Protein AF-A0A7W8EU11-F1 (afdb_monomer_lite)

pLDDT: mean 82.71, std 16.08, range [38.31, 98.69]

Radius of gyration: 20.52 Å; chains: 1; bounding box: 54×40×50 Å

InterPro domains:
  IPR047763 Peptidoglycan-binding domain, phiBT1-type [NF038080] (125-199)

Organism: Streptomyces spectabilis (NCBI:txid68270)

Foldseek 3Di:
DDDPDDPVDFDPQFQQQRDDPVLHHDDDDDDDDPPVLADADDPVRLVVLLVVLLCCCVPVVQDLDEAPDPSRGHDDWQLVYVNGDPPHNCPNHDNHRCCVVPRRSCSNCVSNVHDRPDPQQFDADPDLVCLVVFDQAVLQLLLQVLLVVVVLQQDPVGTHRTRDVRQLSSQLSLQVVVVDDDPSSRSGDDRVSRVVSRRGDD

Secondary structure (DSSP, 8-state):
----S-TTS--S-SGGG---SSS-----------TTS-SPPPHHHHHHHHHHHHHHHHHH---SSB-SSTTSSSB--GGG-GGG-TT-TTTT-HHHHHHIIIIIHHHHHHHTTPPPPPPPSBPPP--HHHHHT--B-HHHHHHHHHHHHTT----SS---SB--HHHHHHHHHHHHHTT--GGGGSS---HHHHHHHT-B--

Structure (mmCIF, N/CA/C/O backbone):
data_AF-A0A7W8EU11-F1
#
_entry.id   AF-A0A7W8EU11-F1
#
loop_
_atom_site.group_PDB
_atom_site.id
_atom_site.type_symbol
_atom_site.label_atom_id
_atom_site.label_alt_id
_atom_site.label_comp_id
_atom_site.label_asym_id
_atom_site.label_entity_id
_atom_site.label_seq_id
_atom_site.pdbx_PDB_ins_code
_atom_site.Cartn_x
_atom_site.Cartn_y
_atom_site.Cartn_z
_atom_site.occupancy
_atom_site.B_iso_or_equiv
_atom_site.auth_seq_id
_atom_site.auth_comp_id
_atom_site.auth_asym_id
_atom_site.auth_atom_id
_atom_site.pdbx_PDB_model_num
ATOM 1 N N . MET A 1 1 ? -20.743 7.127 24.055 1.00 50.69 1 MET A N 1
ATOM 2 C CA . MET A 1 1 ? -20.737 6.912 22.593 1.00 50.69 1 MET A CA 1
ATOM 3 C C . MET A 1 1 ? -22.155 7.157 22.136 1.00 50.69 1 MET A C 1
ATOM 5 O O . MET A 1 1 ? -23.052 6.604 22.755 1.00 50.69 1 MET A O 1
ATOM 9 N N . PHE A 1 2 ? -22.347 8.030 21.156 1.00 47.97 2 PHE A N 1
ATOM 10 C CA . PHE A 1 2 ? -23.667 8.373 20.634 1.00 47.97 2 PHE A CA 1
ATOM 11 C C . PHE A 1 2 ? -23.760 7.850 19.203 1.00 47.97 2 PHE A C 1
ATOM 13 O O . PHE A 1 2 ? -22.792 7.964 18.450 1.00 47.97 2 PHE A O 1
ATOM 20 N N . GLN A 1 3 ? -24.889 7.241 18.852 1.00 43.38 3 GLN A N 1
ATOM 21 C CA . GLN A 1 3 ? -25.174 6.790 17.496 1.00 43.38 3 GLN A CA 1
ATOM 22 C C . GLN A 1 3 ? -26.158 7.774 16.875 1.00 43.38 3 GLN A C 1
ATOM 24 O O . GLN A 1 3 ? -27.297 7.868 17.317 1.00 43.38 3 GLN A O 1
ATOM 29 N N . TYR A 1 4 ? -25.701 8.518 15.873 1.00 45.19 4 TYR A N 1
ATOM 30 C CA . TYR A 1 4 ? -26.514 9.547 15.224 1.00 45.19 4 TYR A CA 1
ATOM 31 C C . TYR A 1 4 ? -27.328 8.999 14.044 1.00 45.19 4 TYR A C 1
ATOM 33 O O . TYR A 1 4 ? -28.390 9.530 13.742 1.00 45.19 4 TYR A O 1
ATOM 41 N N . ILE A 1 5 ? -26.857 7.926 13.396 1.00 46.50 5 ILE A N 1
ATOM 42 C CA . ILE A 1 5 ? -27.522 7.264 12.264 1.00 46.50 5 ILE A CA 1
ATOM 43 C C . ILE A 1 5 ? -27.387 5.737 12.427 1.00 46.50 5 ILE A C 1
ATOM 45 O O . ILE A 1 5 ? -26.351 5.229 12.871 1.00 46.50 5 ILE A O 1
ATOM 49 N N . GLY A 1 6 ? -28.454 4.993 12.114 1.00 38.31 6 GLY A N 1
ATOM 50 C CA . GLY A 1 6 ? -28.466 3.525 12.120 1.00 38.31 6 GLY A CA 1
ATOM 51 C C . GLY A 1 6 ? -27.408 2.946 11.174 1.00 38.31 6 GLY A C 1
ATOM 52 O O . GLY A 1 6 ? -27.222 3.471 10.086 1.00 38.31 6 GLY A O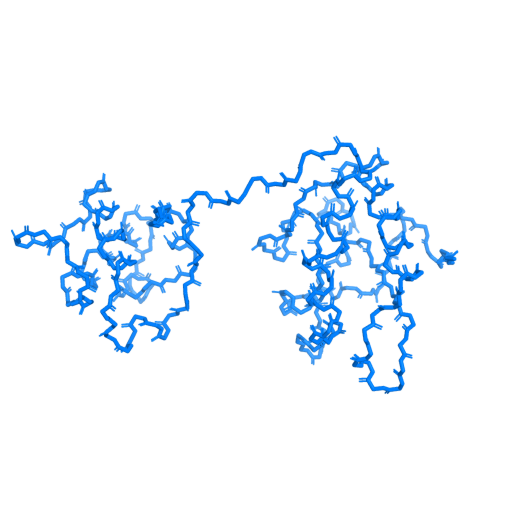 1
ATOM 53 N N . THR A 1 7 ? -26.733 1.842 11.517 1.00 55.16 7 THR A N 1
ATOM 54 C CA . THR A 1 7 ? -25.710 1.238 10.624 1.00 55.16 7 THR A CA 1
ATOM 55 C C . THR A 1 7 ? -26.277 0.663 9.323 1.00 55.16 7 THR A C 1
ATOM 57 O O . THR A 1 7 ? -25.524 0.315 8.415 1.00 55.16 7 THR A O 1
ATOM 60 N N . GLN A 1 8 ? -27.604 0.578 9.223 1.00 49.97 8 GLN A N 1
ATOM 61 C CA . GLN A 1 8 ? -28.349 0.195 8.025 1.00 49.97 8 GLN A CA 1
ATOM 62 C C . GLN A 1 8 ? -28.774 1.405 7.176 1.00 49.97 8 GLN A C 1
ATOM 64 O O . GLN A 1 8 ? -29.301 1.237 6.080 1.00 49.97 8 GLN A O 1
ATOM 69 N N . THR A 1 9 ? -28.537 2.623 7.663 1.00 45.22 9 THR A N 1
ATOM 70 C CA . THR A 1 9 ? -28.925 3.877 7.021 1.00 45.22 9 THR A CA 1
ATOM 71 C C . THR A 1 9 ? -27.667 4.587 6.533 1.00 45.22 9 THR A C 1
ATOM 73 O O . THR A 1 9 ? -26.701 4.756 7.276 1.00 45.22 9 THR A O 1
ATOM 76 N N . ARG A 1 10 ? -27.653 4.992 5.260 1.00 46.16 10 ARG A N 1
ATOM 77 C CA . ARG A 1 10 ? -26.539 5.752 4.685 1.00 46.16 10 ARG A CA 1
ATOM 78 C C . ARG A 1 10 ? -26.368 7.076 5.442 1.00 46.16 10 ARG A C 1
ATOM 80 O O . ARG A 1 10 ? -27.334 7.807 5.628 1.00 46.16 10 ARG A O 1
ATOM 87 N N . ALA A 1 11 ? -25.132 7.384 5.820 1.00 54.25 11 ALA A N 1
ATOM 88 C CA . ALA A 1 11 ? -24.717 8.692 6.318 1.00 54.25 11 ALA A CA 1
ATOM 89 C C . ALA A 1 11 ? -23.788 9.348 5.288 1.00 54.25 11 ALA A C 1
ATOM 91 O O . ALA A 1 11 ? -22.985 8.646 4.676 1.00 54.25 11 ALA A O 1
ATOM 92 N N . ASP A 1 12 ? -23.850 10.668 5.117 1.00 56.47 12 ASP A N 1
ATOM 93 C CA . ASP A 1 12 ? -22.992 11.393 4.170 1.00 56.47 12 ASP A CA 1
ATOM 94 C C . ASP A 1 12 ? -21.676 11.856 4.821 1.00 56.47 12 ASP A C 1
ATOM 96 O O . ASP A 1 12 ? -21.378 13.043 4.897 1.00 56.47 12 ASP A O 1
ATOM 100 N N . ALA A 1 13 ? -20.878 10.902 5.312 1.00 52.12 13 ALA A N 1
ATOM 101 C CA . ALA A 1 13 ? -19.652 11.180 6.080 1.00 52.12 13 ALA A CA 1
ATOM 102 C C . ALA A 1 13 ? -18.348 10.684 5.411 1.00 52.12 13 ALA A C 1
ATOM 104 O O . ALA A 1 13 ? -17.255 11.038 5.837 1.00 52.12 13 ALA A O 1
ATOM 105 N N . ASN A 1 14 ? -18.441 9.888 4.340 1.00 51.78 14 ASN A N 1
ATOM 106 C CA . ASN A 1 14 ? -17.314 9.361 3.564 1.00 51.78 14 ASN A CA 1
ATOM 107 C C . ASN A 1 14 ? -17.545 9.527 2.049 1.00 51.78 14 ASN A C 1
ATOM 109 O O . ASN A 1 14 ? -18.156 8.654 1.444 1.00 51.78 14 ASN A O 1
ATOM 113 N N . MET A 1 15 ? -17.018 10.581 1.415 1.00 60.56 15 MET A N 1
ATOM 114 C CA . MET A 1 15 ? -17.218 10.935 -0.012 1.00 60.56 15 MET A CA 1
ATOM 115 C C . MET A 1 15 ? -17.650 9.773 -0.945 1.00 60.56 15 MET A C 1
ATOM 117 O O . MET A 1 15 ? -18.847 9.574 -1.149 1.00 60.56 15 MET A O 1
ATOM 121 N N . HIS A 1 16 ? -16.715 8.972 -1.477 1.00 55.53 16 HIS A N 1
ATOM 122 C CA . HIS A 1 16 ? -17.053 7.840 -2.357 1.00 55.53 16 HIS A CA 1
ATOM 123 C C . HIS A 1 16 ? -17.342 6.529 -1.611 1.00 55.53 16 HIS A C 1
ATOM 125 O O . HIS A 1 16 ? -17.741 5.552 -2.237 1.00 55.53 16 HIS A O 1
ATOM 131 N N . ALA A 1 17 ? -17.173 6.487 -0.285 1.00 53.91 17 ALA A N 1
ATOM 132 C CA . ALA A 1 17 ? -17.473 5.298 0.518 1.00 53.91 17 ALA A CA 1
ATOM 133 C C . ALA A 1 17 ? -18.934 5.267 1.023 1.00 53.91 17 ALA A C 1
ATOM 135 O O . ALA A 1 17 ? -19.361 4.275 1.612 1.00 53.91 17 ALA A O 1
ATOM 136 N N . ASN A 1 18 ? -19.723 6.320 0.793 1.00 60.72 18 ASN A N 1
ATOM 137 C CA . ASN A 1 18 ? -21.127 6.445 1.202 1.00 60.72 18 ASN A CA 1
ATOM 138 C C . ASN A 1 18 ? -22.100 5.645 0.312 1.00 60.72 18 ASN A C 1
ATOM 140 O O . ASN A 1 18 ? -22.995 6.251 -0.278 1.00 60.72 18 ASN A O 1
ATOM 144 N N . GLN A 1 19 ? -21.964 4.323 0.129 1.00 57.75 19 GLN A N 1
ATOM 145 C CA . GLN A 1 19 ? -22.774 3.681 -0.928 1.00 57.75 19 GLN A CA 1
ATOM 146 C C . GLN A 1 19 ? -23.439 2.357 -0.605 1.00 57.75 19 GLN A C 1
ATOM 148 O O . GLN A 1 19 ? -22.754 1.375 -0.396 1.00 57.75 19 GLN A O 1
ATOM 153 N N . ARG A 1 20 ? -24.775 2.319 -0.697 1.00 54.50 20 ARG A N 1
ATOM 154 C CA . ARG A 1 20 ? -25.637 1.173 -1.100 1.00 54.50 20 ARG A CA 1
ATOM 155 C C . ARG A 1 20 ? -26.893 1.798 -1.768 1.00 54.50 20 ARG A C 1
ATOM 157 O O . ARG A 1 20 ? -27.166 2.951 -1.452 1.00 54.50 20 ARG A O 1
ATOM 164 N N . GLY A 1 21 ? -27.714 1.225 -2.659 1.00 40.06 21 GLY A N 1
ATOM 165 C CA . GLY A 1 21 ? -28.010 -0.158 -3.060 1.00 40.06 21 GLY A CA 1
ATOM 166 C C . GLY A 1 21 ? -26.817 -0.977 -3.530 1.00 40.06 21 GLY A C 1
ATOM 167 O O . GLY A 1 21 ? -26.110 -0.592 -4.448 1.00 40.06 21 GLY A O 1
ATOM 168 N N . ASP A 1 22 ? -26.575 -2.013 -2.730 1.00 58.12 22 ASP A N 1
ATOM 169 C CA . ASP A 1 22 ? -25.664 -3.164 -2.803 1.00 58.12 22 ASP A CA 1
ATOM 170 C C . ASP A 1 22 ? -24.235 -3.098 -3.384 1.00 58.12 22 ASP A C 1
ATOM 172 O O . ASP A 1 22 ? -23.479 -4.033 -3.143 1.00 58.12 22 ASP A O 1
ATOM 176 N N . GLY A 1 23 ? -23.745 -1.971 -3.897 1.00 54.75 23 GLY A N 1
ATOM 177 C CA . GLY A 1 23 ? -22.299 -1.744 -4.095 1.00 54.75 23 GLY A CA 1
ATOM 178 C C . GLY A 1 23 ? -21.468 -1.562 -2.805 1.00 54.75 23 GLY A C 1
ATOM 179 O O . GLY A 1 23 ? -20.285 -1.261 -2.874 1.00 54.75 23 GLY A O 1
ATOM 180 N N . THR A 1 24 ? -22.097 -1.738 -1.638 1.00 60.19 24 THR A N 1
ATOM 181 C CA . THR A 1 24 ? -21.602 -1.702 -0.242 1.00 60.19 24 THR A CA 1
ATOM 182 C C . THR A 1 24 ? -20.650 -0.580 0.214 1.00 60.19 24 THR A C 1
ATOM 184 O O . THR A 1 24 ? -19.530 -0.441 -0.254 1.00 60.19 24 THR A O 1
ATOM 187 N N . GLY A 1 25 ? -21.067 0.149 1.259 1.00 67.12 25 GLY A N 1
ATOM 188 C CA . GLY A 1 25 ? -20.416 1.372 1.743 1.00 67.12 25 GLY A CA 1
ATOM 189 C C . GLY A 1 25 ? -19.894 1.289 3.175 1.00 67.12 25 GLY A C 1
ATOM 190 O O . GLY A 1 25 ? -19.978 0.244 3.822 1.00 67.12 25 GLY A O 1
ATOM 191 N N . ALA A 1 26 ? -19.370 2.399 3.682 1.00 68.06 26 ALA A N 1
ATOM 192 C CA . ALA A 1 26 ? -18.683 2.489 4.963 1.00 68.06 26 ALA A CA 1
ATOM 193 C C . ALA A 1 26 ? -19.577 3.025 6.092 1.00 68.06 26 ALA A C 1
ATOM 195 O O . ALA A 1 26 ? -20.391 3.924 5.891 1.00 68.06 26 ALA A O 1
ATOM 196 N N . VAL A 1 27 ? -19.355 2.521 7.308 1.00 73.44 27 VAL A N 1
ATOM 197 C CA . VAL A 1 27 ? -19.802 3.183 8.541 1.00 73.44 27 VAL A CA 1
ATOM 198 C C . VAL A 1 27 ? -18.711 4.171 8.943 1.00 73.44 27 VAL A C 1
ATOM 200 O O . VAL A 1 27 ? -17.589 3.754 9.228 1.00 73.44 27 VAL A O 1
ATOM 203 N N . SER A 1 28 ? -19.019 5.471 8.927 1.00 79.12 28 SER A N 1
ATOM 204 C CA . SER A 1 28 ? -18.094 6.495 9.429 1.00 79.12 28 SER A CA 1
ATOM 205 C C . SER A 1 28 ? -18.167 6.600 10.947 1.00 79.12 28 SER A C 1
ATOM 207 O O . SER A 1 28 ? -19.221 6.377 11.546 1.00 79.12 28 SER A O 1
ATOM 209 N N . VAL A 1 29 ? -17.052 6.985 11.561 1.00 81.19 29 VAL A N 1
ATOM 210 C CA . VAL A 1 29 ? -16.975 7.300 12.985 1.00 81.19 29 VAL A CA 1
ATOM 211 C C . VAL A 1 29 ? -16.321 8.661 13.138 1.00 81.19 29 VAL A C 1
ATOM 213 O O . VAL A 1 29 ? -15.114 8.798 12.953 1.00 81.19 29 VAL A O 1
ATOM 216 N N . GLU A 1 30 ? -17.116 9.649 13.533 1.00 77.31 30 GLU A N 1
ATOM 217 C CA . GLU A 1 30 ? -16.606 10.961 13.913 1.00 77.31 30 GLU A CA 1
ATOM 218 C C . GLU A 1 30 ? -16.155 10.944 15.376 1.00 77.31 30 GLU A C 1
ATOM 220 O O . GLU A 1 30 ? -16.835 10.415 16.261 1.00 77.31 30 GLU A O 1
ATOM 225 N N . THR A 1 31 ? -14.990 11.528 15.652 1.00 74.44 31 THR A N 1
ATOM 226 C CA . THR A 1 31 ? -14.433 11.596 17.010 1.00 74.44 31 THR A CA 1
ATOM 227 C C . THR A 1 31 ? -14.137 13.034 17.397 1.00 74.44 31 THR A C 1
ATOM 229 O O . THR A 1 31 ? -13.432 13.730 16.667 1.00 74.44 31 THR A O 1
ATOM 232 N N . ALA A 1 32 ? -14.612 13.452 18.574 1.00 69.38 32 ALA A N 1
ATOM 233 C CA . ALA A 1 32 ? -14.326 14.777 19.120 1.00 69.38 32 ALA A CA 1
ATOM 234 C C . ALA A 1 32 ? -12.812 15.056 19.165 1.00 69.38 32 ALA A C 1
ATOM 236 O O . ALA A 1 32 ? -12.010 14.165 19.462 1.00 69.38 32 ALA A O 1
ATOM 237 N N . SER A 1 33 ? -12.434 16.290 18.850 1.00 64.62 33 SER A N 1
ATOM 238 C CA . SER A 1 33 ? -11.053 16.772 18.754 1.00 64.62 33 SER A CA 1
ATOM 239 C C . SER A 1 33 ? -10.957 18.184 19.318 1.00 64.62 33 SER A C 1
ATOM 241 O O . SER A 1 33 ? -11.978 18.847 19.505 1.00 64.62 33 SER A O 1
ATOM 243 N N . ASN A 1 34 ? -9.736 18.664 19.536 1.00 63.62 34 ASN A N 1
ATOM 244 C CA . ASN A 1 34 ? -9.487 20.091 19.699 1.00 63.62 34 ASN A CA 1
ATOM 245 C C . ASN A 1 34 ? -9.809 20.853 18.393 1.00 63.62 34 ASN A C 1
ATOM 247 O O . ASN A 1 34 ? -9.974 20.255 17.329 1.00 63.62 34 ASN A O 1
ATOM 251 N N . LEU A 1 35 ? -9.842 22.188 18.453 1.00 62.47 35 LEU A N 1
ATOM 252 C CA . LEU A 1 35 ? -10.159 23.054 17.302 1.00 62.47 35 LEU A CA 1
ATOM 253 C C . LEU A 1 35 ? -9.184 22.922 16.113 1.00 62.47 35 LEU A C 1
ATOM 255 O O . LEU A 1 35 ? -9.427 23.500 15.060 1.00 62.47 35 LEU A O 1
ATOM 259 N N . LYS A 1 36 ? -8.062 22.210 16.279 1.00 59.25 36 LYS A N 1
ATOM 260 C CA . LYS A 1 36 ? -7.031 22.016 15.251 1.00 59.25 36 LYS A CA 1
ATOM 261 C C . LYS A 1 36 ? -6.998 20.590 14.693 1.00 59.25 36 LYS A C 1
ATOM 263 O O . LYS A 1 36 ? -6.213 20.330 13.791 1.00 59.25 36 LYS A O 1
ATOM 268 N N . HIS A 1 37 ? -7.819 19.675 15.208 1.00 59.34 37 HIS A N 1
ATOM 269 C CA . HIS A 1 37 ? -7.884 18.272 14.786 1.00 59.34 37 HIS A CA 1
ATOM 270 C C . HIS A 1 37 ? -6.546 17.502 14.858 1.00 59.34 37 HIS A C 1
ATOM 272 O O . HIS A 1 37 ? -6.335 16.540 14.119 1.00 59.34 37 HIS A O 1
ATOM 278 N N . THR A 1 38 ? -5.621 17.928 15.728 1.00 65.94 38 THR A N 1
ATOM 279 C CA . THR A 1 38 ? -4.262 17.357 15.838 1.00 65.94 38 THR A CA 1
ATOM 280 C C . THR A 1 38 ? -4.023 16.541 17.104 1.00 65.94 38 THR A C 1
ATOM 282 O O . THR A 1 38 ? -3.004 15.853 17.200 1.00 65.94 38 THR A O 1
ATOM 285 N N . ASP A 1 39 ? -4.922 16.617 18.087 1.00 78.44 39 ASP A N 1
ATOM 286 C CA . ASP A 1 39 ? -4.772 15.912 19.356 1.00 78.44 39 ASP A CA 1
ATOM 287 C C . ASP A 1 39 ? -4.845 14.388 19.173 1.00 78.44 39 ASP A C 1
ATOM 289 O O . ASP A 1 39 ? -5.661 13.892 18.391 1.00 78.44 39 ASP A O 1
ATOM 293 N N . PRO A 1 40 ? -4.025 13.612 19.903 1.00 85.88 40 PRO A N 1
ATOM 294 C CA . PRO A 1 40 ? -4.209 12.170 19.974 1.00 85.88 40 PRO A CA 1
ATOM 295 C C . PRO A 1 40 ? -5.580 11.837 20.575 1.00 85.88 40 PRO A C 1
ATOM 297 O O . PRO A 1 40 ? -6.093 12.558 21.429 1.00 85.88 40 PRO A O 1
ATOM 300 N N . TRP A 1 41 ? -6.153 10.699 20.188 1.00 89.69 41 TRP A N 1
ATOM 301 C CA . TRP A 1 41 ? -7.269 10.128 20.929 1.00 89.69 41 TRP A CA 1
ATOM 302 C C . TRP A 1 41 ? -6.850 9.831 22.367 1.00 89.69 41 TRP A C 1
ATOM 304 O O . TRP A 1 41 ? -5.784 9.265 22.621 1.00 89.69 41 TRP A O 1
ATOM 314 N N . THR A 1 42 ? -7.735 10.155 23.302 1.00 87.19 42 THR A N 1
ATOM 315 C CA . THR A 1 42 ? -7.614 9.742 24.702 1.00 87.19 42 THR A CA 1
ATOM 316 C C . THR A 1 42 ? -7.771 8.225 24.843 1.00 87.19 42 THR A C 1
ATOM 318 O O . THR A 1 42 ? -8.383 7.562 23.999 1.00 87.19 42 THR A O 1
ATOM 321 N N . SER A 1 43 ? -7.300 7.657 25.954 1.00 83.12 43 SER A N 1
ATOM 322 C CA . SER A 1 43 ? -7.462 6.225 26.256 1.00 83.12 43 SER A CA 1
ATOM 323 C C . SER A 1 43 ? -8.930 5.774 26.247 1.00 83.12 43 SER A C 1
ATOM 325 O O . SER A 1 43 ? -9.243 4.669 25.797 1.00 83.12 43 SER A O 1
ATOM 327 N N . SER A 1 44 ? -9.849 6.641 26.683 1.00 82.81 44 SER A N 1
ATOM 328 C CA . SER A 1 44 ? -11.293 6.380 26.648 1.00 82.81 44 SER A CA 1
ATOM 329 C C . SER A 1 44 ? -11.839 6.351 25.219 1.00 82.81 44 SER A C 1
ATOM 331 O O . SER A 1 44 ? -12.626 5.464 24.885 1.00 82.81 44 SER A O 1
ATOM 333 N N . GLN A 1 45 ? -11.391 7.266 24.351 1.00 87.12 45 GLN A N 1
ATOM 334 C CA . GLN A 1 45 ? -11.754 7.255 22.929 1.00 87.12 45 GLN A CA 1
ATOM 335 C C . GLN A 1 45 ? -11.215 6.005 22.227 1.00 87.12 45 GLN A C 1
ATOM 337 O O . GLN A 1 45 ? -11.974 5.328 21.539 1.00 87.12 45 GLN A O 1
ATOM 342 N N . ILE A 1 46 ? -9.952 5.638 22.469 1.00 89.06 46 ILE A N 1
ATOM 343 C CA . ILE A 1 46 ? -9.357 4.397 21.948 1.00 89.06 46 ILE A CA 1
ATOM 344 C C . ILE A 1 46 ? -10.179 3.182 22.385 1.00 89.06 46 ILE A C 1
ATOM 346 O O . ILE A 1 46 ? -10.558 2.355 21.556 1.00 89.06 46 ILE A O 1
ATOM 350 N N . SER A 1 47 ? -10.515 3.093 23.673 1.00 84.38 47 SER A N 1
ATOM 351 C CA . SER A 1 47 ? -11.304 1.981 24.216 1.00 84.38 47 SER A CA 1
ATOM 352 C C . SER A 1 47 ? -12.691 1.888 23.575 1.00 84.38 47 SER A C 1
ATOM 354 O O . SER A 1 47 ? -13.175 0.792 23.290 1.00 84.38 47 SER A O 1
ATOM 356 N N . ALA A 1 48 ? -13.334 3.030 23.320 1.00 85.94 48 ALA A N 1
ATOM 357 C CA . ALA A 1 48 ? -14.627 3.077 22.650 1.00 85.94 48 ALA A CA 1
ATOM 358 C C . ALA A 1 48 ? -14.529 2.639 21.177 1.00 85.94 48 ALA A C 1
ATOM 360 O O . ALA A 1 48 ? -15.343 1.829 20.735 1.00 85.94 48 ALA A O 1
ATOM 361 N N . LEU A 1 49 ? -13.509 3.102 20.443 1.00 93.94 49 LEU A N 1
ATOM 362 C CA . LEU A 1 49 ? -13.257 2.693 19.055 1.00 93.94 49 LEU A CA 1
ATOM 363 C C . LEU A 1 49 ? -12.983 1.188 18.944 1.00 93.94 49 LEU A C 1
ATOM 365 O O . LEU A 1 49 ? -13.497 0.536 18.037 1.00 93.94 49 LEU A O 1
ATOM 369 N N . ILE A 1 50 ? -12.241 0.618 19.899 1.00 93.50 50 ILE A N 1
ATOM 370 C CA . ILE A 1 50 ? -11.983 -0.826 19.968 1.00 93.50 50 ILE A CA 1
ATOM 371 C C . ILE A 1 50 ? -13.285 -1.614 20.138 1.00 93.50 50 ILE A C 1
ATOM 373 O O . ILE A 1 50 ? -13.540 -2.560 19.390 1.00 93.50 50 ILE A O 1
ATOM 377 N N . LYS A 1 51 ? -14.127 -1.216 21.101 1.00 87.75 51 LYS A N 1
ATOM 378 C CA . LYS A 1 51 ? -15.420 -1.873 21.352 1.00 87.75 51 LYS A CA 1
ATOM 379 C C . LYS A 1 51 ? -16.325 -1.808 20.124 1.00 87.75 51 LYS A C 1
ATOM 381 O O . LYS A 1 51 ? -16.911 -2.825 19.753 1.00 87.75 51 LYS A O 1
ATOM 386 N N . LEU A 1 52 ? -16.392 -0.642 19.479 1.00 89.19 52 LEU A N 1
ATOM 387 C CA . LEU A 1 52 ? -17.183 -0.441 18.270 1.00 89.19 52 LEU A CA 1
ATOM 388 C C . LEU A 1 52 ? -16.673 -1.297 17.109 1.00 89.19 52 LEU A C 1
ATOM 390 O O . LEU A 1 52 ? -17.461 -2.006 16.493 1.00 89.19 52 LEU A O 1
ATOM 394 N N . GLY A 1 53 ? -15.368 -1.294 16.828 1.00 92.38 53 GLY A N 1
ATOM 395 C CA . GLY A 1 53 ? -14.816 -2.084 15.729 1.00 92.38 53 GLY A CA 1
ATOM 396 C C . GLY A 1 53 ? -14.995 -3.592 15.926 1.00 92.38 53 GLY A C 1
ATOM 397 O O . GLY A 1 53 ? -15.328 -4.306 14.981 1.00 92.38 53 GLY A O 1
ATOM 398 N N . ALA A 1 54 ? -14.864 -4.082 17.162 1.00 90.75 54 ALA A N 1
ATOM 399 C CA . ALA A 1 54 ? -15.124 -5.485 17.472 1.00 90.75 54 ALA A CA 1
ATOM 400 C C . ALA A 1 54 ? -16.609 -5.853 17.300 1.00 90.75 54 ALA A C 1
ATOM 402 O O . ALA A 1 54 ? -16.927 -6.942 16.822 1.00 90.75 54 ALA A O 1
ATOM 403 N N . TRP A 1 55 ? -17.525 -4.944 17.654 1.00 87.75 55 TRP A N 1
ATOM 404 C CA . TRP A 1 55 ? -18.953 -5.112 17.384 1.00 87.75 55 TRP A CA 1
ATOM 405 C C . TRP A 1 55 ? -19.258 -5.088 15.879 1.00 87.75 55 TRP A C 1
ATOM 407 O O . TRP A 1 55 ? -19.962 -5.971 15.407 1.00 87.75 55 TRP A O 1
ATOM 417 N N . MET A 1 56 ? -18.656 -4.178 15.104 1.00 88.81 56 MET A N 1
ATOM 418 C CA . MET A 1 56 ? -18.797 -4.136 13.639 1.00 88.81 56 MET A CA 1
ATOM 419 C C . MET A 1 56 ? -18.391 -5.460 12.984 1.00 88.81 56 MET A C 1
ATOM 421 O O . MET A 1 56 ? -19.076 -5.944 12.084 1.00 88.81 56 MET A O 1
ATOM 425 N N . HIS A 1 57 ? -17.303 -6.073 13.456 1.00 90.31 57 HIS A N 1
ATOM 426 C CA . HIS A 1 57 ? -16.897 -7.394 12.990 1.00 90.31 57 HIS A CA 1
ATOM 427 C C . HIS A 1 57 ? -17.946 -8.466 13.317 1.00 90.31 57 HIS A C 1
ATOM 429 O O . HIS A 1 57 ? -18.394 -9.171 12.418 1.00 90.31 57 HIS A O 1
ATOM 435 N N . ARG A 1 58 ? -18.364 -8.574 14.585 1.00 82.69 58 ARG A N 1
ATOM 436 C CA . ARG A 1 58 ? -19.301 -9.621 15.028 1.00 82.69 58 ARG A CA 1
ATOM 437 C C . ARG A 1 58 ? -20.692 -9.491 14.412 1.00 82.69 58 ARG A C 1
ATOM 439 O O . ARG A 1 58 ? -21.305 -10.501 14.096 1.00 82.69 58 ARG A O 1
ATOM 446 N N . THR A 1 59 ? -21.182 -8.267 14.255 1.00 81.69 59 THR A N 1
ATOM 447 C CA . THR A 1 59 ? -22.559 -7.998 13.821 1.00 81.69 59 THR A CA 1
ATOM 448 C C . THR A 1 59 ? -22.685 -7.935 12.303 1.00 81.69 59 THR A C 1
ATOM 450 O O . THR A 1 59 ? -23.697 -8.356 11.752 1.00 81.69 59 THR A O 1
ATOM 453 N N . HIS A 1 60 ? -21.671 -7.404 11.614 1.00 81.06 60 HIS A N 1
ATOM 454 C CA . HIS A 1 60 ? -21.745 -7.110 10.179 1.00 81.06 60 HIS A CA 1
ATOM 455 C C . HIS A 1 60 ? -20.692 -7.847 9.342 1.00 81.06 60 HIS A C 1
ATOM 457 O O . HIS A 1 60 ? -20.610 -7.625 8.136 1.00 81.06 60 HIS A O 1
ATOM 463 N N . GLY A 1 61 ? -19.864 -8.698 9.955 1.00 82.75 61 GLY A N 1
ATOM 464 C CA . GLY A 1 61 ? -18.848 -9.474 9.244 1.00 82.75 61 GLY A CA 1
ATOM 465 C C . GLY A 1 61 ? -17.719 -8.630 8.650 1.00 82.75 61 GLY A C 1
ATOM 466 O O . GLY A 1 61 ? -17.019 -9.102 7.755 1.00 82.75 61 GLY A O 1
ATOM 467 N N . VAL A 1 62 ? -17.517 -7.387 9.119 1.00 86.31 62 VAL A N 1
ATOM 468 C CA . VAL A 1 62 ? -16.435 -6.523 8.616 1.00 86.31 62 VAL A CA 1
ATOM 469 C C . VAL A 1 62 ? -15.094 -7.241 8.811 1.00 86.31 62 VAL A C 1
ATOM 471 O O . VAL A 1 62 ? -14.765 -7.590 9.948 1.00 86.31 62 VAL A O 1
ATOM 474 N N . PRO A 1 63 ? -14.302 -7.485 7.753 1.00 88.56 63 PRO A N 1
ATOM 475 C CA . PRO A 1 63 ? -13.062 -8.239 7.880 1.00 88.56 63 PRO A CA 1
ATOM 476 C C . PRO A 1 63 ? -12.070 -7.575 8.846 1.00 88.56 63 PRO A C 1
ATOM 478 O O . PRO A 1 63 ? -11.823 -6.373 8.753 1.00 88.56 63 PRO A O 1
ATOM 481 N N . LEU A 1 64 ? -11.450 -8.362 9.735 1.00 91.06 64 LEU A N 1
ATOM 482 C CA . LEU A 1 64 ? -10.401 -7.924 10.672 1.00 91.06 64 LEU A CA 1
ATOM 483 C C . LEU A 1 64 ? -9.072 -7.639 9.951 1.00 91.06 64 LEU A C 1
ATOM 485 O O . LEU A 1 64 ? -8.056 -8.296 10.172 1.00 91.06 64 LEU A O 1
ATOM 489 N N . ARG A 1 65 ? -9.083 -6.656 9.052 1.00 90.31 65 ARG A N 1
ATOM 490 C CA . ARG A 1 65 ? -7.933 -6.197 8.266 1.00 90.31 65 ARG A CA 1
ATOM 491 C C . ARG A 1 65 ? -8.029 -4.703 8.005 1.00 90.31 65 ARG A C 1
ATOM 493 O O . ARG A 1 65 ? -9.123 -4.148 7.932 1.00 90.31 65 ARG A O 1
ATOM 500 N N . ILE A 1 66 ? -6.875 -4.074 7.829 1.00 91.69 66 ILE A N 1
ATOM 501 C CA . ILE A 1 66 ? -6.804 -2.702 7.334 1.00 91.69 66 ILE A CA 1
ATOM 502 C C . ILE A 1 66 ? -7.075 -2.724 5.822 1.00 91.69 66 ILE A C 1
ATOM 504 O O . ILE A 1 66 ? -6.550 -3.592 5.119 1.00 91.69 66 ILE A O 1
ATOM 508 N N . CYS A 1 67 ? -7.903 -1.803 5.328 1.00 87.88 67 CYS A N 1
ATOM 509 C CA . CYS A 1 67 ? -8.229 -1.695 3.904 1.00 87.88 67 CYS A CA 1
ATOM 510 C C . CYS A 1 67 ? -6.963 -1.503 3.051 1.00 87.88 67 CYS A C 1
ATOM 512 O O . CYS A 1 67 ? -6.109 -0.676 3.377 1.00 87.88 67 CYS A O 1
ATOM 514 N N . ARG A 1 68 ? -6.853 -2.245 1.943 1.00 84.00 68 ARG A N 1
ATOM 515 C CA . ARG A 1 68 ? -5.721 -2.183 0.994 1.00 84.00 68 ARG A CA 1
ATOM 516 C C . ARG A 1 68 ? -5.984 -1.246 -0.188 1.00 84.00 68 ARG A C 1
ATOM 518 O O . ARG A 1 68 ? -5.040 -0.789 -0.823 1.00 84.00 68 ARG A O 1
ATOM 525 N N . SER A 1 69 ? -7.251 -0.947 -0.464 1.00 81.69 69 SER A N 1
ATOM 526 C CA . SER A 1 69 ? -7.708 0.041 -1.445 1.00 81.69 69 SER A CA 1
ATOM 527 C C . SER A 1 69 ? -8.982 0.734 -0.944 1.00 81.69 69 SER A C 1
ATOM 529 O O . SER A 1 69 ? -9.579 0.302 0.044 1.00 81.69 69 SER A O 1
ATOM 531 N N . ALA A 1 70 ? -9.422 1.784 -1.644 1.00 79.19 70 ALA A N 1
ATOM 532 C CA . ALA A 1 70 ? -10.612 2.563 -1.288 1.00 79.19 70 ALA A CA 1
ATOM 533 C C . ALA A 1 70 ? -11.932 1.763 -1.296 1.00 79.19 70 ALA A C 1
ATOM 535 O O . ALA A 1 70 ? -12.907 2.196 -0.687 1.00 79.19 70 ALA A O 1
ATOM 536 N N . THR A 1 71 ? -11.965 0.619 -1.980 1.00 79.69 71 THR A N 1
ATOM 537 C CA . THR A 1 71 ? -13.137 -0.266 -2.113 1.00 79.69 71 THR A CA 1
ATOM 538 C C . THR A 1 71 ? -12.953 -1.604 -1.395 1.00 79.69 71 THR A C 1
ATOM 540 O O . THR A 1 71 ? -13.845 -2.448 -1.398 1.00 79.69 71 THR A O 1
ATOM 543 N N . ASP A 1 72 ? -11.792 -1.831 -0.779 1.00 79.44 72 ASP A N 1
ATOM 544 C CA . ASP A 1 72 ? -11.473 -3.083 -0.105 1.00 79.44 72 ASP A CA 1
ATOM 545 C C . ASP A 1 72 ? -12.103 -3.110 1.299 1.00 79.44 72 ASP A C 1
ATOM 547 O O . ASP A 1 72 ? -11.840 -2.203 2.092 1.00 79.44 72 ASP A O 1
ATOM 551 N N . PRO A 1 73 ? -12.904 -4.130 1.661 1.00 84.38 73 PRO A N 1
ATOM 552 C CA . PRO A 1 73 ? -13.602 -4.126 2.940 1.00 84.38 73 PRO A CA 1
ATOM 553 C C . PRO A 1 73 ? -12.636 -4.321 4.113 1.00 84.38 73 PRO A C 1
ATOM 555 O O . PRO A 1 73 ? -11.726 -5.151 4.068 1.00 84.38 73 PRO A O 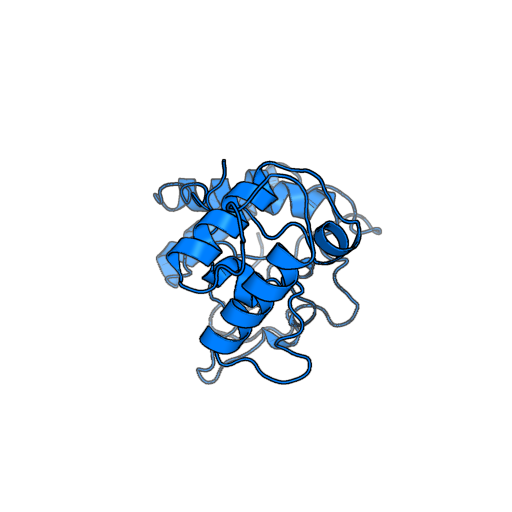1
ATOM 558 N N . GLY A 1 74 ? -12.857 -3.577 5.192 1.00 89.88 74 GLY A N 1
ATOM 559 C CA . GLY A 1 74 ? -12.018 -3.610 6.383 1.00 89.88 74 GLY A CA 1
ATOM 560 C C . GLY A 1 74 ? -12.128 -2.318 7.182 1.00 89.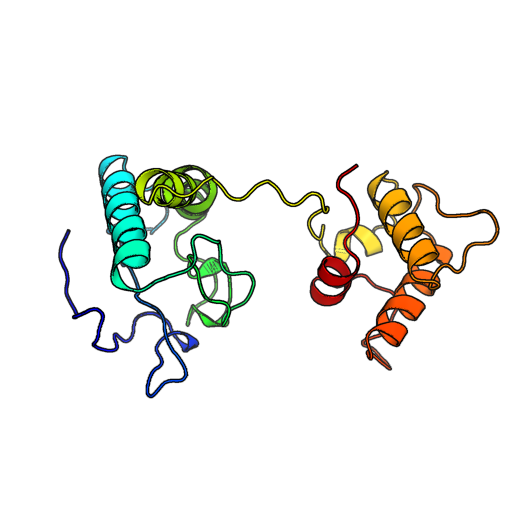88 74 GLY A C 1
ATOM 561 O O . GLY A 1 74 ? -13.122 -1.600 7.095 1.00 89.88 74 GLY A O 1
ATOM 562 N N . PHE A 1 75 ? -11.090 -2.030 7.957 1.00 92.62 75 PHE A N 1
ATOM 563 C CA . PHE A 1 75 ? -10.987 -0.827 8.774 1.00 92.62 75 PHE A CA 1
ATOM 564 C C . PHE A 1 75 ? -9.981 0.146 8.161 1.00 92.62 75 PHE A C 1
ATOM 566 O O . PHE A 1 75 ? -8.935 -0.256 7.647 1.00 92.62 75 PHE A O 1
ATOM 573 N N . GLY A 1 76 ? -10.250 1.441 8.263 1.00 91.38 76 GLY A N 1
ATOM 574 C CA . GLY A 1 76 ? -9.338 2.457 7.765 1.00 91.38 76 GLY A CA 1
ATOM 575 C C . GLY A 1 76 ? -9.673 3.846 8.279 1.00 91.38 76 GLY A C 1
ATOM 576 O O . GLY A 1 76 ? -10.595 4.032 9.069 1.00 91.38 76 GLY A O 1
ATOM 577 N N . THR A 1 77 ? -8.893 4.815 7.823 1.00 89.50 77 THR A N 1
ATOM 578 C CA . THR A 1 77 ? -9.045 6.236 8.136 1.00 89.50 77 THR A CA 1
ATOM 579 C C . THR A 1 77 ? -9.073 7.039 6.839 1.00 89.50 77 THR A C 1
ATOM 581 O O . THR A 1 77 ? -8.496 6.607 5.837 1.00 89.50 77 THR A O 1
ATOM 584 N N . HIS A 1 78 ? -9.695 8.223 6.840 1.00 81.62 78 HIS A N 1
ATOM 585 C CA . HIS A 1 78 ? -9.838 9.057 5.633 1.00 81.62 78 HIS A CA 1
ATOM 586 C C . HIS A 1 78 ? -8.522 9.330 4.909 1.00 81.62 78 HIS A C 1
ATOM 588 O O . HIS A 1 78 ? -8.482 9.333 3.683 1.00 81.62 78 HIS A O 1
ATOM 594 N N . ARG A 1 79 ? -7.415 9.490 5.637 1.00 83.94 79 ARG A N 1
ATOM 595 C CA . ARG A 1 79 ? -6.115 9.738 5.009 1.00 83.94 79 ARG A CA 1
ATOM 596 C C . ARG A 1 79 ? -5.520 8.583 4.218 1.00 83.94 79 ARG A C 1
ATOM 598 O O . ARG A 1 79 ? -4.505 8.777 3.557 1.00 83.94 79 ARG A O 1
ATOM 605 N N . MET A 1 80 ? -6.068 7.378 4.338 1.00 83.19 80 MET A N 1
ATOM 606 C CA . MET A 1 80 ? -5.531 6.224 3.622 1.00 83.19 80 MET A CA 1
ATOM 607 C C . MET A 1 80 ? -5.794 6.315 2.120 1.00 83.19 80 MET A C 1
ATOM 609 O O . MET A 1 80 ? -4.934 5.900 1.347 1.00 83.19 80 MET A O 1
ATOM 613 N N . PHE A 1 81 ? -6.930 6.886 1.707 1.00 82.44 81 PHE A N 1
ATOM 614 C CA . PHE A 1 81 ? -7.290 7.010 0.298 1.00 82.44 81 PHE A CA 1
ATOM 615 C C . PHE A 1 81 ? -7.975 8.350 0.037 1.00 82.44 81 PHE A C 1
ATOM 617 O O . PHE A 1 81 ? -8.956 8.684 0.693 1.00 82.44 81 PHE A O 1
ATOM 624 N N . ALA A 1 82 ? -7.506 9.089 -0.973 1.00 78.50 82 ALA A N 1
ATOM 625 C CA . ALA A 1 82 ? -8.094 10.375 -1.362 1.00 78.50 82 ALA A CA 1
ATOM 626 C C . ALA A 1 82 ? -9.604 10.275 -1.656 1.00 78.50 82 ALA A C 1
ATOM 628 O O . ALA A 1 82 ? -10.354 11.194 -1.353 1.00 78.50 82 ALA A O 1
ATOM 629 N N . ALA A 1 83 ? -10.068 9.116 -2.139 1.00 77.75 83 ALA A N 1
ATOM 630 C CA . ALA A 1 83 ? -11.481 8.827 -2.387 1.00 77.75 83 ALA A CA 1
ATOM 631 C C . ALA A 1 83 ? -12.388 8.919 -1.138 1.00 77.75 83 ALA A C 1
ATOM 633 O O . ALA A 1 83 ? -13.613 8.923 -1.264 1.00 77.75 83 ALA A O 1
ATOM 634 N N . TRP A 1 84 ? -11.813 8.974 0.065 1.00 75.62 84 TRP A N 1
ATOM 635 C CA . TRP A 1 84 ? -12.548 9.064 1.325 1.00 75.62 84 TRP A CA 1
ATOM 636 C C . TRP A 1 84 ? -12.564 10.477 1.930 1.00 75.62 84 TRP A C 1
ATOM 638 O O . TRP A 1 84 ? -13.153 10.650 2.990 1.00 75.62 84 TRP A O 1
ATOM 648 N N . SER A 1 85 ? -11.973 11.490 1.277 1.00 71.75 85 SER A N 1
ATOM 649 C CA . SER A 1 85 ? -11.952 12.875 1.777 1.00 71.75 85 SER A CA 1
ATOM 650 C C . SER A 1 85 ? -12.174 13.912 0.671 1.00 71.75 85 SER A C 1
ATOM 652 O O . SER A 1 85 ? -11.478 13.900 -0.339 1.00 71.75 85 SER A O 1
ATOM 654 N N . ASN A 1 86 ? -13.085 14.863 0.905 1.00 57.66 86 ASN A N 1
ATOM 655 C CA . ASN A 1 86 ? -13.425 15.948 -0.031 1.00 57.66 86 ASN A CA 1
ATOM 656 C C . ASN A 1 86 ? -12.446 17.151 0.030 1.00 57.66 86 ASN A C 1
ATOM 658 O O . ASN A 1 86 ? -12.643 18.145 -0.658 1.00 57.66 86 ASN A O 1
ATOM 662 N N . GLY A 1 87 ? -11.400 17.082 0.868 1.00 55.75 87 GLY A N 1
ATOM 663 C CA . GLY A 1 87 ? -10.439 18.176 1.102 1.00 55.75 87 GLY A CA 1
ATOM 664 C C . GLY A 1 87 ? -8.994 17.716 1.342 1.00 55.75 87 GLY A C 1
ATOM 665 O O . GLY A 1 87 ? -8.191 18.464 1.892 1.00 55.75 87 GLY A O 1
ATOM 666 N N . GLY A 1 88 ? -8.663 16.473 0.965 1.00 57.28 88 GLY A N 1
ATOM 667 C CA . GLY A 1 88 ? -7.331 15.877 1.128 1.00 57.28 88 GLY A CA 1
ATOM 668 C C . GLY A 1 88 ? -7.180 14.952 2.344 1.00 57.28 88 GLY A C 1
ATOM 669 O O . GLY A 1 88 ? -8.049 14.838 3.204 1.00 57.28 88 GLY A O 1
ATOM 670 N N . THR A 1 89 ? -6.056 14.244 2.431 1.00 59.56 89 THR A N 1
ATOM 671 C CA . THR A 1 89 ? -5.806 13.158 3.400 1.00 59.56 89 THR A CA 1
ATOM 672 C C . THR A 1 89 ? -5.366 13.653 4.790 1.00 59.56 89 THR A C 1
ATOM 674 O O . THR A 1 89 ? -4.525 13.025 5.431 1.00 59.56 89 THR A O 1
ATOM 677 N N . ALA A 1 90 ? -5.861 14.804 5.255 1.00 66.94 90 ALA A N 1
ATOM 678 C CA . ALA A 1 90 ? -5.419 15.404 6.519 1.00 66.94 90 ALA A CA 1
ATOM 679 C C . ALA A 1 90 ? -6.096 14.769 7.746 1.00 66.94 90 ALA A C 1
ATOM 681 O O . ALA A 1 90 ? -5.433 14.517 8.748 1.00 66.94 90 ALA A O 1
ATOM 682 N N . CYS A 1 91 ? -7.390 14.445 7.670 1.00 71.81 91 CYS A N 1
ATOM 683 C CA . CYS A 1 91 ? -8.121 13.756 8.738 1.00 71.81 91 CYS A CA 1
ATOM 684 C C . CYS A 1 91 ? -7.670 12.280 8.851 1.00 71.81 91 CYS A C 1
ATOM 686 O O . CYS A 1 91 ? -7.570 11.603 7.821 1.00 71.81 91 CYS A O 1
ATOM 688 N N . PRO A 1 92 ? -7.393 11.724 10.051 1.00 77.19 92 PRO A N 1
ATOM 689 C CA . PRO A 1 92 ? -7.640 12.263 11.396 1.00 77.19 92 PRO A CA 1
ATOM 690 C C . PRO A 1 92 ? -6.418 12.949 12.040 1.00 77.19 92 PRO A C 1
ATOM 692 O O . PRO A 1 92 ? -6.332 13.039 13.258 1.00 77.19 92 PRO A O 1
ATOM 695 N N . GLY A 1 93 ? -5.430 13.371 11.256 1.00 81.12 93 GLY A N 1
ATOM 696 C CA . GLY A 1 93 ? -4.145 13.861 11.748 1.00 81.12 93 GLY A CA 1
ATOM 697 C C . GLY A 1 93 ? -3.132 12.738 11.998 1.00 81.12 93 GLY A C 1
ATOM 698 O O . GLY A 1 93 ? -3.455 11.546 12.037 1.00 81.12 93 GLY A O 1
ATOM 699 N N . ASP A 1 94 ? -1.859 13.108 12.138 1.00 83.88 94 ASP A N 1
ATOM 700 C CA . ASP A 1 94 ? -0.755 12.148 12.271 1.00 83.88 94 ASP A CA 1
ATOM 701 C C . ASP A 1 94 ? -0.800 11.334 13.563 1.00 83.88 94 ASP A C 1
ATOM 703 O O . ASP A 1 94 ? -0.551 10.127 13.538 1.00 83.88 94 ASP A O 1
ATOM 707 N N . ALA A 1 95 ? -1.148 11.969 14.684 1.00 86.00 95 ALA A N 1
ATOM 708 C CA . ALA A 1 95 ? -1.223 11.300 15.978 1.00 86.00 95 ALA A CA 1
ATOM 709 C C . ALA A 1 95 ? -2.275 10.181 15.968 1.00 86.00 95 ALA A C 1
ATOM 711 O O . ALA A 1 95 ? -1.966 9.029 16.278 1.00 86.00 95 ALA A O 1
ATOM 712 N N . ARG A 1 96 ? -3.494 10.489 15.516 1.00 89.56 96 ARG A N 1
ATOM 713 C CA . ARG A 1 96 ? -4.597 9.522 15.447 1.00 89.56 96 ARG A CA 1
ATOM 714 C C . ARG A 1 96 ? -4.359 8.451 14.392 1.00 89.56 96 ARG A C 1
ATOM 716 O O . ARG A 1 96 ? -4.740 7.305 14.597 1.00 89.56 96 ARG A O 1
ATOM 723 N N . GLN A 1 97 ? -3.653 8.764 13.302 1.00 88.62 97 GLN A N 1
ATOM 724 C CA . GLN A 1 97 ? -3.249 7.737 12.342 1.00 88.62 97 GLN A CA 1
ATOM 725 C C . GLN A 1 97 ? -2.300 6.705 12.941 1.00 88.62 97 GLN A C 1
ATOM 727 O O . GLN A 1 97 ? -2.457 5.508 12.685 1.00 88.62 97 GLN A O 1
ATOM 732 N N . ARG A 1 98 ? -1.305 7.165 13.708 1.00 87.75 98 ARG A N 1
ATOM 733 C CA . ARG A 1 98 ? -0.394 6.271 14.426 1.00 87.75 98 ARG A CA 1
ATOM 734 C C . ARG A 1 98 ? -1.171 5.429 15.429 1.00 87.75 98 ARG A C 1
ATOM 736 O O . ARG A 1 98 ? -1.133 4.206 15.345 1.00 87.75 98 ARG A O 1
ATOM 743 N N . GLN A 1 99 ? -2.008 6.056 16.257 1.00 92.75 99 GLN A N 1
ATOM 744 C CA . GLN A 1 99 ? -2.852 5.340 17.220 1.00 92.75 99 GLN A CA 1
ATOM 745 C C . GLN A 1 99 ? -3.828 4.359 16.558 1.00 92.75 99 GLN A C 1
ATOM 747 O O . GLN A 1 99 ? -4.088 3.297 17.118 1.00 92.75 99 GLN A O 1
ATOM 752 N N . PHE A 1 100 ? -4.351 4.660 15.365 1.00 93.94 100 PHE A N 1
ATOM 753 C CA . PHE A 1 100 ? -5.184 3.719 14.620 1.00 93.94 100 PHE A CA 1
ATOM 754 C C . PHE A 1 100 ? -4.416 2.431 14.306 1.00 93.94 100 PHE A C 1
ATOM 756 O O . PHE A 1 100 ? -4.906 1.339 14.593 1.00 93.94 100 PHE A O 1
ATOM 763 N N . ARG A 1 101 ? -3.205 2.563 13.751 1.00 91.94 101 ARG A N 1
ATOM 764 C CA . ARG A 1 101 ? -2.365 1.424 13.358 1.00 91.94 101 ARG A CA 1
ATOM 765 C C . ARG A 1 101 ? -1.806 0.656 14.552 1.00 91.94 101 ARG A C 1
ATOM 767 O O . ARG A 1 101 ? -1.734 -0.566 14.495 1.00 91.94 101 ARG A O 1
ATOM 774 N N . GLU A 1 102 ? -1.420 1.363 15.605 1.00 91.12 102 GLU A N 1
ATOM 775 C CA . GLU A 1 102 ? -0.657 0.799 16.723 1.00 91.12 102 GLU A CA 1
ATOM 776 C C . GLU A 1 102 ? -1.543 0.337 17.884 1.00 91.12 102 GLU A C 1
ATOM 778 O O . GLU A 1 102 ? -1.203 -0.629 18.563 1.00 91.12 102 GLU A O 1
ATOM 783 N N . LEU A 1 103 ? -2.686 0.994 18.114 1.00 93.25 103 LEU A N 1
ATOM 784 C CA . LEU A 1 103 ? -3.519 0.767 19.301 1.00 93.25 103 LEU A CA 1
ATOM 785 C C . LEU A 1 103 ? -4.927 0.298 18.936 1.00 93.25 103 LEU A C 1
ATOM 787 O O . LEU A 1 103 ? -5.366 -0.762 19.381 1.00 93.25 103 LEU A O 1
ATOM 791 N N . VAL A 1 104 ? -5.643 1.074 18.119 1.00 95.06 104 VAL A N 1
ATOM 792 C CA . VAL A 1 104 ? -7.071 0.838 17.867 1.00 95.06 104 VAL A CA 1
ATOM 793 C C . VAL A 1 104 ? -7.274 -0.439 17.065 1.00 95.06 104 VAL A C 1
ATOM 795 O O . VAL A 1 104 ? -7.987 -1.325 17.523 1.00 95.06 104 VAL A O 1
ATOM 798 N N . PHE A 1 105 ? -6.650 -0.575 15.893 1.00 94.50 105 PHE A N 1
ATOM 799 C CA . PHE A 1 105 ? -6.869 -1.746 15.049 1.00 94.50 105 PHE A CA 1
ATOM 800 C C . PHE A 1 105 ? -6.379 -3.054 15.706 1.00 94.50 105 PHE A C 1
ATOM 802 O O . PHE A 1 105 ? -7.171 -3.996 15.777 1.00 94.50 105 PHE A O 1
ATOM 809 N N . PRO A 1 106 ? -5.163 -3.135 16.287 1.00 92.44 106 PRO A N 1
ATOM 810 C CA . PRO A 1 106 ? -4.757 -4.312 17.060 1.00 92.44 106 PRO A CA 1
ATOM 811 C C . PRO A 1 106 ? -5.710 -4.621 18.224 1.00 92.44 106 PRO A C 1
ATOM 813 O O . PRO A 1 106 ? -6.040 -5.785 18.468 1.00 92.44 106 PRO A O 1
ATOM 816 N N . GLY A 1 107 ? -6.208 -3.583 18.905 1.00 94.00 107 GLY A N 1
ATOM 817 C CA . GLY A 1 107 ? -7.209 -3.708 19.959 1.00 94.00 107 GLY A CA 1
ATOM 818 C C . GLY A 1 107 ? -8.542 -4.275 19.464 1.00 94.00 107 GLY A C 1
ATOM 819 O O . GLY A 1 107 ? -9.090 -5.161 20.116 1.00 94.00 107 GLY A O 1
ATOM 820 N N . ILE A 1 108 ? -9.036 -3.830 18.300 1.00 94.38 108 ILE A N 1
ATOM 821 C CA . ILE A 1 108 ? -10.238 -4.374 17.641 1.00 94.38 108 ILE A CA 1
ATOM 822 C C . ILE A 1 108 ? -10.060 -5.867 17.385 1.00 94.38 108 ILE A C 1
ATOM 824 O O . ILE A 1 108 ? -10.927 -6.656 17.755 1.00 94.38 108 ILE A O 1
ATOM 828 N N . VAL A 1 109 ? -8.929 -6.263 16.793 1.00 90.56 109 VAL A N 1
ATOM 829 C CA . VAL A 1 109 ? -8.657 -7.668 16.466 1.00 90.56 109 VAL A CA 1
ATOM 830 C C . VAL A 1 109 ? -8.664 -8.530 17.728 1.00 90.56 109 VAL A C 1
ATOM 832 O O . VAL A 1 109 ? -9.381 -9.530 17.777 1.00 90.56 109 VAL A O 1
ATOM 835 N N . LYS A 1 110 ? -7.958 -8.095 18.781 1.00 89.94 110 LYS A N 1
ATOM 836 C CA . LYS A 1 110 ? -7.938 -8.780 20.081 1.00 89.94 110 LYS A CA 1
ATOM 837 C C . LYS A 1 110 ? -9.340 -8.885 20.694 1.00 89.94 110 LYS A C 1
ATOM 839 O O . LYS A 1 110 ? -9.744 -9.963 21.118 1.00 89.94 110 LYS A O 1
ATOM 844 N N . ALA A 1 111 ? -10.095 -7.787 20.728 1.00 89.25 111 ALA A N 1
ATOM 845 C CA . ALA A 1 111 ? -11.434 -7.733 21.322 1.00 89.25 111 ALA A CA 1
ATOM 846 C C . ALA A 1 111 ? -12.501 -8.497 20.515 1.00 89.25 111 ALA A C 1
ATOM 848 O O . ALA A 1 111 ? -13.560 -8.839 21.045 1.00 89.25 111 ALA A O 1
ATOM 849 N N . ALA A 1 112 ? -12.244 -8.755 19.234 1.00 87.69 112 ALA A N 1
ATOM 850 C CA . ALA A 1 112 ? -13.080 -9.580 18.371 1.00 87.69 112 ALA A CA 1
ATOM 851 C C . ALA A 1 112 ? -12.769 -11.085 18.479 1.00 87.69 112 ALA A C 1
ATOM 853 O O . ALA A 1 112 ? -13.435 -11.878 17.822 1.00 87.69 112 ALA A O 1
ATOM 854 N N . GLY A 1 113 ? -11.775 -11.487 19.284 1.00 81.06 113 GLY A N 1
ATOM 855 C CA . GLY A 1 113 ? -11.301 -12.874 19.351 1.00 81.06 113 GLY A CA 1
ATOM 856 C C . GLY A 1 113 ? -10.484 -13.301 18.125 1.00 81.06 113 GLY A C 1
ATOM 857 O O . GLY A 1 113 ? -10.177 -14.480 17.964 1.00 81.06 113 GLY A O 1
ATOM 858 N N . GLY A 1 114 ? -10.118 -12.353 17.256 1.00 61.06 114 GLY A N 1
ATOM 859 C CA . GLY A 1 114 ? -9.246 -12.599 16.117 1.00 61.06 114 GLY A CA 1
ATOM 860 C C . GLY A 1 114 ? -7.780 -12.668 16.541 1.00 61.06 114 GLY A C 1
ATOM 861 O O . GLY A 1 114 ? -7.344 -11.993 17.475 1.00 61.06 114 GLY A O 1
ATOM 862 N N . LYS A 1 115 ? -6.978 -13.464 15.829 1.00 52.19 115 LYS A N 1
ATOM 863 C CA . LYS A 1 115 ? -5.516 -13.365 15.930 1.00 52.19 115 LYS A CA 1
ATOM 864 C C . LYS A 1 115 ? -5.074 -12.097 15.183 1.00 52.19 115 LYS A C 1
ATOM 866 O O . LYS A 1 115 ? -5.580 -11.885 14.078 1.00 52.19 115 LYS A O 1
ATOM 871 N N . PRO A 1 116 ? -4.162 -11.265 15.734 1.00 52.06 116 PRO A N 1
ATOM 872 C CA . PRO A 1 116 ? -3.591 -10.144 14.989 1.00 52.06 116 PRO A CA 1
ATOM 873 C C . PRO A 1 116 ? -3.113 -10.650 13.624 1.00 52.06 116 PRO A C 1
ATOM 875 O O . PRO A 1 116 ? -2.546 -11.751 13.569 1.00 52.06 116 PRO A O 1
ATOM 878 N N . PRO A 1 117 ? -3.374 -9.919 12.521 1.00 51.34 117 PRO A N 1
ATOM 879 C CA . PRO A 1 117 ? -2.897 -10.350 11.220 1.00 51.34 117 PRO A CA 1
ATOM 880 C C . PRO A 1 117 ? -1.389 -10.546 11.330 1.00 51.34 117 PRO A C 1
ATOM 882 O O . PRO A 1 117 ? -0.672 -9.649 11.779 1.00 51.34 117 PRO A O 1
ATOM 885 N N . LYS A 1 118 ? -0.916 -11.750 10.986 1.00 51.38 118 LYS A N 1
ATOM 886 C CA . LYS A 1 118 ? 0.522 -12.008 10.939 1.00 51.38 118 LYS A CA 1
ATOM 887 C C . LYS A 1 118 ? 1.148 -10.938 10.039 1.00 51.38 118 LYS A C 1
ATOM 889 O O . LYS A 1 118 ? 0.583 -10.679 8.970 1.00 51.38 118 LYS A O 1
ATOM 894 N N . PRO A 1 119 ? 2.275 -10.325 10.447 1.00 59.16 119 PRO A N 1
ATOM 895 C CA . PRO A 1 119 ? 3.032 -9.456 9.562 1.00 59.16 119 PRO A CA 1
ATOM 896 C C . PRO A 1 119 ? 3.197 -10.157 8.218 1.00 59.16 119 PRO A C 1
ATOM 898 O O . PRO A 1 119 ? 3.525 -11.347 8.183 1.00 59.16 119 PRO A O 1
ATOM 901 N N . SER A 1 120 ? 2.907 -9.446 7.126 1.00 73.06 120 SER A N 1
ATOM 902 C CA . SER A 1 120 ? 3.129 -10.004 5.796 1.00 73.06 120 SER A CA 1
ATOM 903 C C . SER A 1 120 ? 4.583 -10.477 5.723 1.00 73.06 120 SER A C 1
ATOM 905 O O . SER A 1 120 ? 5.477 -9.701 6.080 1.00 73.06 120 SER A O 1
ATOM 907 N N . PRO A 1 121 ? 4.849 -11.709 5.255 1.00 83.19 121 PRO A N 1
ATOM 908 C CA . PRO A 1 121 ? 6.217 -12.156 5.013 1.00 83.19 121 PRO A CA 1
ATOM 909 C C . PRO A 1 121 ? 6.867 -11.379 3.858 1.00 83.19 121 PRO A C 1
ATOM 911 O O . PRO A 1 121 ? 8.035 -11.597 3.552 1.00 83.19 121 PRO A O 1
ATOM 914 N N . TYR A 1 122 ? 6.116 -10.493 3.197 1.00 91.31 122 TYR A N 1
ATOM 915 C CA . TYR A 1 122 ? 6.566 -9.688 2.075 1.00 91.31 122 TYR A CA 1
ATOM 916 C C . TYR A 1 122 ? 6.866 -8.248 2.493 1.00 91.31 122 TYR A C 1
ATOM 918 O O . TYR A 1 122 ? 6.187 -7.672 3.347 1.00 91.31 122 TYR A O 1
ATOM 926 N N . ALA A 1 123 ? 7.884 -7.674 1.863 1.00 88.00 123 ALA A N 1
ATOM 927 C CA . ALA A 1 123 ? 8.291 -6.295 2.036 1.00 88.00 123 ALA A CA 1
ATOM 928 C C . ALA A 1 123 ? 7.210 -5.335 1.524 1.00 88.00 123 ALA A C 1
ATOM 930 O O . ALA A 1 123 ? 6.616 -5.537 0.462 1.00 88.00 123 ALA A O 1
ATOM 931 N N . GLU 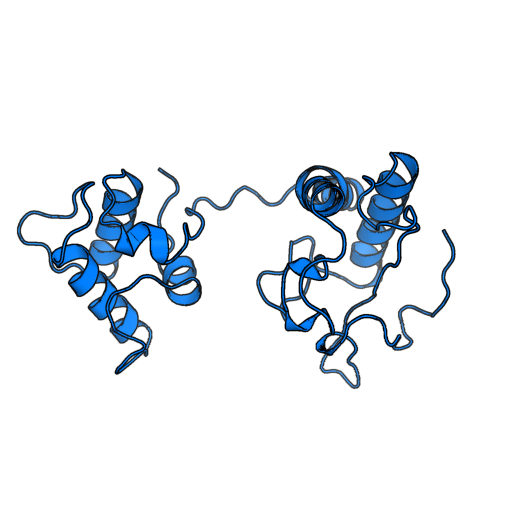A 1 124 ? 6.982 -4.261 2.274 1.00 88.00 124 GLU A N 1
ATOM 932 C CA . GLU A 1 124 ? 6.113 -3.170 1.841 1.00 88.00 124 GLU A CA 1
ATOM 933 C C . GLU A 1 124 ? 6.757 -2.399 0.686 1.00 88.00 124 GLU A C 1
ATOM 935 O O . GLU A 1 124 ? 7.981 -2.307 0.594 1.00 88.00 124 GLU A O 1
ATOM 940 N N . PHE A 1 125 ? 5.929 -1.834 -0.194 1.00 91.25 125 PHE A N 1
ATOM 941 C CA . PHE A 1 125 ? 6.414 -0.992 -1.282 1.00 91.25 125 PHE A CA 1
ATOM 942 C C . PHE A 1 125 ? 7.093 0.272 -0.719 1.00 91.25 125 PHE A C 1
ATOM 944 O O . PHE A 1 125 ? 6.395 1.079 -0.092 1.00 91.25 125 PHE A O 1
ATOM 951 N N . PRO A 1 126 ? 8.402 0.487 -0.969 1.00 88.25 126 PRO A N 1
ATOM 952 C CA . PRO A 1 126 ? 9.157 1.601 -0.387 1.00 88.25 126 PRO A CA 1
ATOM 953 C C . PRO A 1 126 ? 8.866 2.956 -1.057 1.00 88.25 126 PRO A C 1
ATOM 955 O O . PRO A 1 126 ? 9.372 3.981 -0.611 1.00 88.25 126 PRO A O 1
ATOM 958 N N . GLY A 1 127 ? 8.047 2.974 -2.115 1.00 89.12 127 GLY A N 1
ATOM 959 C CA . GLY A 1 127 ? 7.790 4.153 -2.943 1.00 89.12 127 GLY A CA 1
ATOM 960 C C . GLY A 1 127 ? 8.619 4.146 -4.228 1.00 89.12 127 GLY A C 1
ATOM 961 O O . GLY A 1 127 ? 9.700 3.570 -4.278 1.00 89.12 127 GLY A O 1
ATOM 962 N N . ALA A 1 128 ? 8.110 4.785 -5.284 1.00 91.50 128 ALA A N 1
ATOM 963 C CA . ALA A 1 128 ? 8.786 4.812 -6.585 1.00 91.50 128 ALA A CA 1
ATOM 964 C C . ALA A 1 128 ? 10.117 5.584 -6.528 1.00 91.50 128 ALA A C 1
ATOM 966 O O . ALA A 1 128 ? 11.105 5.166 -7.130 1.00 91.50 128 ALA A O 1
ATOM 967 N N . GLU A 1 129 ? 10.159 6.670 -5.752 1.00 90.94 129 GLU A N 1
ATOM 968 C CA . GLU A 1 129 ? 11.349 7.517 -5.595 1.00 90.94 129 GLU A CA 1
ATOM 969 C C . GLU A 1 129 ? 12.539 6.766 -4.991 1.00 90.94 129 GLU A C 1
ATOM 971 O O . GLU A 1 129 ? 13.676 7.038 -5.366 1.00 90.94 129 GLU A O 1
ATOM 976 N N . PHE A 1 130 ? 12.287 5.755 -4.148 1.00 93.56 130 PHE A N 1
ATOM 977 C CA . PHE A 1 130 ? 13.342 4.884 -3.630 1.00 93.56 130 PHE A CA 1
ATOM 978 C C . PHE A 1 130 ? 14.139 4.226 -4.758 1.00 93.56 130 PHE A C 1
ATOM 980 O O . PHE A 1 130 ? 15.349 4.135 -4.647 1.00 93.56 130 PHE A O 1
ATOM 987 N N . PHE A 1 131 ? 13.496 3.781 -5.842 1.00 96.81 131 PHE A N 1
ATOM 988 C CA . PHE A 1 131 ? 14.193 3.144 -6.967 1.00 96.81 131 PHE A CA 1
ATOM 989 C C . PHE A 1 131 ? 14.876 4.170 -7.871 1.00 96.81 131 PHE A C 1
ATOM 991 O O . PHE A 1 131 ? 15.977 3.926 -8.359 1.00 96.81 131 PHE A O 1
ATOM 998 N N . LYS A 1 132 ? 14.245 5.332 -8.073 1.00 94.88 132 LYS A N 1
ATOM 999 C CA . LYS A 1 132 ? 14.795 6.411 -8.907 1.00 94.88 132 LYS A CA 1
ATOM 1000 C C . LYS A 1 132 ? 16.065 7.029 -8.324 1.00 94.88 132 LYS A C 1
ATOM 1002 O O . LYS A 1 132 ? 16.872 7.555 -9.081 1.00 94.88 132 LYS A O 1
ATOM 1007 N N . SER A 1 133 ? 16.282 6.919 -7.012 1.00 95.75 133 SER A N 1
ATOM 1008 C CA . SER A 1 133 ? 17.532 7.329 -6.367 1.00 95.75 133 SER A CA 1
ATOM 1009 C C . SER A 1 133 ? 18.676 6.311 -6.513 1.00 95.75 133 SER A C 1
ATOM 1011 O O . SER A 1 133 ? 19.692 6.454 -5.839 1.00 95.75 133 SER A O 1
ATOM 1013 N N . SER A 1 134 ? 18.518 5.263 -7.333 1.00 96.38 134 SER A N 1
ATOM 1014 C CA . SER A 1 134 ? 19.519 4.207 -7.576 1.00 96.38 134 SER A CA 1
ATOM 1015 C C . SER A 1 134 ? 20.105 3.582 -6.295 1.00 96.38 134 SER A C 1
ATOM 1017 O O . SER A 1 134 ? 21.321 3.601 -6.081 1.00 96.38 134 SER A O 1
ATOM 1019 N N . PRO A 1 135 ? 19.260 3.020 -5.413 1.00 97.44 135 PRO A N 1
ATOM 1020 C CA . PRO A 1 135 ? 19.649 2.621 -4.067 1.00 97.44 135 PRO A CA 1
ATOM 1021 C C . PRO A 1 135 ? 20.539 1.372 -4.061 1.00 97.44 135 PRO A C 1
ATOM 1023 O O . PRO A 1 135 ? 20.438 0.504 -4.930 1.00 97.44 135 PRO A O 1
ATOM 1026 N N . ARG A 1 136 ? 21.333 1.229 -2.993 1.00 97.94 136 ARG A N 1
ATOM 1027 C CA . ARG A 1 136 ? 21.988 -0.030 -2.615 1.00 97.94 136 ARG A CA 1
ATOM 1028 C C . ARG A 1 136 ? 21.306 -0.609 -1.377 1.00 97.94 136 ARG A C 1
ATOM 1030 O O . ARG A 1 136 ? 21.384 -0.024 -0.303 1.00 97.94 136 ARG A O 1
ATOM 1037 N N . SER A 1 137 ? 20.621 -1.743 -1.507 1.00 95.88 137 SER A N 1
ATOM 1038 C CA . SER A 1 137 ? 19.852 -2.360 -0.422 1.00 95.88 137 SER A CA 1
ATOM 1039 C C . SER A 1 137 ? 19.647 -3.867 -0.636 1.00 95.88 137 SER A C 1
ATOM 1041 O O . SER A 1 137 ? 19.413 -4.291 -1.769 1.00 95.88 137 SER A O 1
ATOM 1043 N N . PRO A 1 138 ? 19.621 -4.690 0.433 1.00 96.75 138 PRO A N 1
ATOM 1044 C CA . PRO A 1 138 ? 19.192 -6.092 0.353 1.00 96.75 138 PRO A CA 1
ATOM 1045 C C . PRO A 1 138 ? 17.802 -6.275 -0.273 1.00 96.75 138 PRO A C 1
ATOM 1047 O O . PRO A 1 138 ? 17.518 -7.320 -0.860 1.00 96.75 138 PRO A O 1
ATOM 1050 N N . LEU A 1 139 ? 16.946 -5.249 -0.189 1.00 96.06 139 LEU A N 1
ATOM 1051 C CA . LEU A 1 139 ? 15.621 -5.247 -0.803 1.00 96.06 139 LEU A CA 1
ATOM 1052 C C . LEU A 1 139 ? 15.688 -5.375 -2.334 1.00 96.06 139 LEU A C 1
ATOM 1054 O O . LEU A 1 139 ? 14.840 -6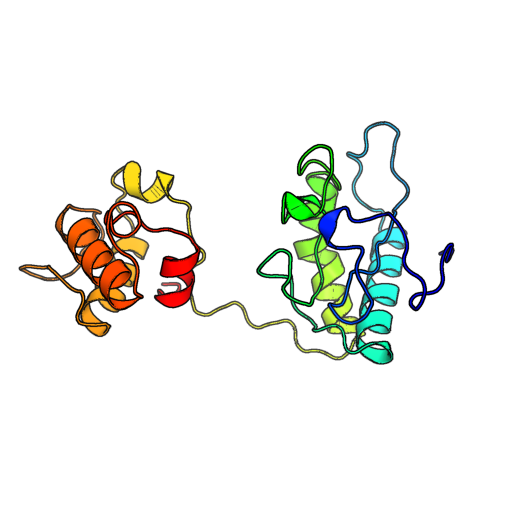.045 -2.922 1.00 96.06 139 LEU A O 1
ATOM 1058 N N . ILE A 1 140 ? 16.711 -4.788 -2.969 1.00 98.12 140 ILE A N 1
ATOM 1059 C CA . ILE A 1 140 ? 16.937 -4.914 -4.416 1.00 98.12 140 ILE A CA 1
ATOM 1060 C C . ILE A 1 140 ? 17.297 -6.357 -4.762 1.00 98.12 140 ILE A C 1
ATOM 1062 O O . ILE A 1 140 ? 16.664 -6.947 -5.636 1.00 98.12 140 ILE A O 1
ATOM 1066 N N . THR A 1 141 ? 18.205 -6.977 -4.002 1.00 98.12 141 THR A N 1
ATOM 1067 C CA . THR A 1 141 ? 18.552 -8.395 -4.178 1.00 98.12 141 THR A CA 1
ATOM 1068 C C . THR A 1 141 ? 17.320 -9.292 -4.037 1.00 98.12 141 THR A C 1
ATOM 1070 O O . THR A 1 141 ? 17.097 -10.183 -4.858 1.00 98.12 141 THR A O 1
ATOM 1073 N N . ALA A 1 142 ? 16.496 -9.070 -3.006 1.00 97.81 142 ALA A N 1
ATOM 1074 C CA . ALA A 1 142 ? 15.284 -9.853 -2.764 1.00 97.81 142 ALA A CA 1
ATOM 1075 C C . ALA A 1 142 ? 14.262 -9.702 -3.904 1.00 97.81 142 ALA A C 1
ATOM 1077 O O . ALA A 1 142 ? 13.696 -10.697 -4.369 1.00 97.81 142 ALA A O 1
ATOM 1078 N N . MET A 1 143 ? 14.060 -8.474 -4.389 1.00 98.25 143 MET A N 1
ATOM 1079 C CA . MET A 1 143 ? 13.203 -8.185 -5.537 1.00 98.25 143 MET A CA 1
ATOM 1080 C C . MET A 1 143 ? 13.726 -8.882 -6.795 1.00 98.25 143 MET A C 1
ATOM 1082 O O . MET A 1 143 ? 12.972 -9.602 -7.450 1.00 98.25 143 MET A O 1
ATOM 1086 N N . GLY A 1 144 ? 15.015 -8.737 -7.101 1.00 98.25 144 GLY A N 1
ATOM 1087 C CA . GLY A 1 144 ? 15.631 -9.353 -8.269 1.00 98.25 144 GLY A CA 1
ATOM 1088 C C . GLY A 1 144 ? 15.542 -10.879 -8.255 1.00 98.25 144 GLY A C 1
ATOM 1089 O O . GLY A 1 144 ? 15.208 -11.489 -9.270 1.00 98.25 144 GLY A O 1
ATOM 1090 N N . ARG A 1 145 ? 15.708 -11.515 -7.088 1.00 98.44 145 ARG A N 1
ATOM 1091 C CA . ARG A 1 145 ? 15.489 -12.965 -6.923 1.00 98.44 145 ARG A CA 1
ATOM 1092 C C . ARG A 1 145 ? 14.049 -13.376 -7.232 1.00 98.44 145 ARG A C 1
ATOM 1094 O O . ARG A 1 145 ? 13.842 -14.410 -7.866 1.00 98.44 145 ARG A O 1
ATOM 1101 N N . ARG A 1 146 ? 13.047 -12.580 -6.834 1.00 98.31 146 ARG A N 1
ATOM 1102 C CA . ARG A 1 146 ? 11.655 -12.839 -7.241 1.00 98.31 146 ARG A CA 1
ATOM 1103 C C . ARG A 1 146 ? 11.446 -12.645 -8.733 1.00 98.31 146 ARG A C 1
ATOM 1105 O O . ARG A 1 146 ? 10.805 -13.495 -9.336 1.00 98.31 146 ARG A O 1
ATOM 1112 N N . LEU A 1 147 ? 12.018 -11.608 -9.343 1.00 98.62 147 LEU A N 1
ATOM 1113 C CA . LEU A 1 147 ? 11.929 -11.406 -10.793 1.00 98.62 147 LEU A CA 1
ATOM 1114 C C . LEU A 1 147 ? 12.525 -12.591 -11.565 1.00 98.62 147 LEU A C 1
ATOM 1116 O O . LEU A 1 147 ? 11.915 -13.049 -12.528 1.00 98.62 147 LEU A O 1
ATOM 1120 N N . VAL A 1 148 ? 13.662 -13.138 -11.120 1.00 98.38 148 VAL A N 1
ATOM 1121 C CA . VAL A 1 148 ? 14.244 -14.372 -11.681 1.00 98.38 148 VAL A CA 1
ATOM 1122 C C . VAL A 1 148 ? 13.276 -15.546 -11.544 1.00 98.38 148 VAL A C 1
ATOM 1124 O O . VAL A 1 148 ? 12.984 -16.208 -12.535 1.00 98.38 148 VAL A O 1
ATOM 1127 N N . ALA A 1 149 ? 12.727 -15.772 -10.350 1.00 97.69 149 ALA A N 1
ATOM 1128 C CA . ALA A 1 149 ? 11.782 -16.863 -10.114 1.00 97.69 149 ALA A CA 1
ATOM 1129 C C . ALA A 1 149 ? 10.461 -16.713 -10.893 1.00 97.69 149 ALA A C 1
ATOM 1131 O O . ALA A 1 149 ? 9.796 -17.703 -11.179 1.00 97.69 149 ALA A O 1
ATOM 1132 N N . GLU A 1 150 ? 10.085 -15.490 -11.265 1.00 97.69 150 GLU A N 1
ATOM 1133 C CA . GLU A 1 150 ? 8.962 -15.206 -12.160 1.00 97.69 150 GLU A CA 1
ATOM 1134 C C . GLU A 1 150 ? 9.325 -15.330 -13.655 1.00 97.69 150 GLU A C 1
ATOM 1136 O O . GLU A 1 150 ? 8.489 -15.026 -14.509 1.00 97.69 150 GLU A O 1
ATOM 1141 N N . GLY A 1 151 ? 10.551 -15.734 -14.008 1.00 97.94 151 GLY A N 1
ATOM 1142 C CA . GLY A 1 151 ? 11.036 -15.804 -15.397 1.00 97.94 151 GLY A CA 1
ATOM 1143 C C . GLY A 1 151 ? 11.285 -14.431 -16.042 1.00 97.94 151 GLY A C 1
ATOM 1144 O O . GLY A 1 151 ? 11.486 -14.308 -17.251 1.00 97.94 151 GLY A O 1
ATOM 1145 N N . CYS A 1 152 ? 11.262 -13.370 -15.240 1.00 98.50 152 CYS A N 1
ATOM 1146 C CA . CYS A 1 152 ? 11.401 -11.985 -15.681 1.00 98.50 152 CYS A CA 1
ATOM 1147 C C . CYS A 1 152 ? 12.828 -11.448 -15.508 1.00 98.50 152 CYS A C 1
ATOM 1149 O O . CYS A 1 152 ? 13.102 -10.337 -15.944 1.00 98.50 152 CYS A O 1
ATOM 1151 N N . GLY A 1 153 ? 13.743 -12.219 -14.912 1.00 97.31 153 GLY A N 1
ATOM 1152 C CA . GLY A 1 153 ? 15.139 -11.819 -14.731 1.00 97.31 153 GLY A CA 1
ATOM 1153 C C . GLY A 1 153 ? 15.844 -11.512 -16.057 1.00 97.31 153 GLY A C 1
ATOM 1154 O O . GLY A 1 153 ? 15.729 -12.261 -17.027 1.00 97.31 153 GLY A O 1
ATOM 1155 N N . ARG A 1 154 ? 16.562 -10.390 -16.102 1.00 97.94 154 ARG A N 1
ATOM 1156 C CA . ARG A 1 154 ? 17.397 -9.915 -17.219 1.00 97.94 154 ARG A CA 1
ATOM 1157 C C . ARG A 1 154 ? 18.801 -9.585 -16.707 1.00 97.94 154 ARG A C 1
ATOM 1159 O O . ARG A 1 154 ? 19.351 -8.528 -16.997 1.00 97.94 154 ARG A O 1
ATOM 1166 N N . TYR A 1 155 ? 19.334 -10.495 -15.898 1.00 97.25 155 TYR A N 1
ATOM 1167 C CA . TYR A 1 155 ? 20.644 -10.389 -15.267 1.00 97.25 155 TYR A CA 1
ATOM 1168 C C . TYR A 1 155 ? 21.660 -11.249 -16.018 1.00 97.25 155 TYR A C 1
ATOM 1170 O O . TYR A 1 155 ? 21.321 -12.355 -16.430 1.00 97.25 155 TYR A O 1
ATOM 1178 N N . ALA A 1 156 ? 22.893 -10.757 -16.156 1.00 94.94 156 ALA A N 1
ATOM 1179 C CA . ALA A 1 156 ? 24.001 -11.547 -16.695 1.00 94.94 156 ALA A CA 1
ATOM 1180 C C . ALA A 1 156 ? 24.558 -12.519 -15.639 1.00 94.94 156 ALA A C 1
ATOM 1182 O O . ALA A 1 156 ? 24.643 -13.715 -15.885 1.00 94.94 156 ALA A O 1
ATOM 1183 N N . GLU A 1 157 ? 24.869 -12.008 -14.443 1.00 91.75 157 GLU A N 1
ATOM 1184 C CA . GLU A 1 157 ? 25.458 -12.791 -13.339 1.00 91.75 157 GLU A CA 1
ATOM 1185 C C . GLU A 1 157 ? 24.454 -13.104 -12.217 1.00 91.75 157 GLU A C 1
ATOM 1187 O O . GLU A 1 157 ? 24.661 -14.000 -11.403 1.00 91.75 157 GLU A O 1
ATOM 1192 N N . GLY A 1 158 ? 23.335 -12.379 -12.183 1.00 94.38 158 GLY A N 1
ATOM 1193 C CA . GLY A 1 158 ? 22.294 -12.500 -11.165 1.00 94.38 158 GLY A CA 1
ATOM 1194 C C . GLY A 1 158 ? 21.999 -11.177 -10.449 1.00 94.38 158 GLY A C 1
ATOM 1195 O O . GLY A 1 158 ? 22.671 -10.172 -10.683 1.00 94.38 158 GLY A O 1
ATOM 1196 N N . PRO A 1 159 ? 20.957 -11.146 -9.602 1.00 97.56 159 PRO A N 1
ATOM 1197 C CA . PRO A 1 159 ? 20.562 -9.943 -8.881 1.00 97.56 159 PRO A CA 1
ATOM 1198 C C . PRO A 1 159 ? 21.518 -9.630 -7.722 1.00 97.56 159 PRO A C 1
ATOM 1200 O O . PRO A 1 159 ? 21.829 -10.500 -6.904 1.00 97.56 159 PRO A O 1
ATOM 1203 N N . GLY A 1 160 ? 21.918 -8.363 -7.618 1.00 97.38 160 GLY A N 1
ATOM 1204 C CA . GLY A 1 160 ? 22.739 -7.820 -6.535 1.00 97.38 160 GLY A CA 1
ATOM 1205 C C . GLY A 1 160 ? 22.012 -6.738 -5.722 1.00 97.38 160 GLY A C 1
ATOM 1206 O O . GLY A 1 160 ? 20.863 -6.411 -6.013 1.00 97.38 160 GLY A O 1
ATOM 1207 N N . PRO A 1 161 ? 22.664 -6.164 -4.692 1.00 97.62 161 PRO A N 1
ATOM 1208 C CA . PRO A 1 161 ? 22.038 -5.167 -3.823 1.00 97.62 161 PRO A CA 1
ATOM 1209 C C . PRO A 1 161 ? 21.957 -3.773 -4.450 1.00 97.62 161 PRO A C 1
ATOM 1211 O O . PRO A 1 161 ? 21.240 -2.925 -3.935 1.00 97.62 161 PRO A O 1
ATOM 1214 N N . GLN A 1 162 ? 22.717 -3.499 -5.508 1.00 98.31 162 GLN A N 1
ATOM 1215 C CA . GLN A 1 162 ? 22.701 -2.215 -6.203 1.00 98.31 162 GLN A CA 1
ATOM 1216 C C . GLN A 1 162 ? 21.589 -2.218 -7.252 1.00 98.31 162 GLN A C 1
ATOM 1218 O O . GLN A 1 162 ? 21.571 -3.110 -8.093 1.00 98.31 162 GLN A O 1
ATOM 1223 N N . TRP A 1 163 ? 20.709 -1.215 -7.233 1.00 98.19 163 TRP A N 1
ATOM 1224 C CA . TRP A 1 163 ? 19.767 -0.989 -8.328 1.00 98.19 163 TRP A CA 1
ATOM 1225 C C . TRP A 1 163 ? 20.516 -0.612 -9.605 1.00 98.19 163 TRP A C 1
ATOM 1227 O O . TRP A 1 163 ? 21.363 0.287 -9.592 1.00 98.19 163 TRP A O 1
ATOM 1237 N N . THR A 1 164 ? 20.183 -1.291 -10.698 1.00 98.06 164 THR A N 1
ATOM 1238 C CA . THR A 1 164 ? 20.794 -1.122 -12.019 1.00 98.06 164 THR A CA 1
ATOM 1239 C C . THR A 1 164 ? 19.748 -1.164 -13.135 1.00 98.06 164 THR A C 1
ATOM 1241 O O . THR A 1 164 ? 18.585 -1.520 -12.932 1.00 98.06 164 THR A O 1
ATOM 1244 N N . ASP A 1 165 ? 20.176 -0.891 -14.368 1.00 97.88 165 ASP A N 1
ATOM 1245 C CA . ASP A 1 165 ? 19.331 -1.073 -15.552 1.00 97.88 165 ASP A CA 1
ATOM 1246 C C . ASP A 1 165 ? 18.868 -2.523 -15.754 1.00 97.88 165 ASP A C 1
ATOM 1248 O O . ASP A 1 165 ? 17.816 -2.750 -16.356 1.00 97.88 165 ASP A O 1
ATOM 1252 N N . ALA A 1 166 ? 19.616 -3.514 -15.254 1.00 98.25 166 ALA A N 1
ATOM 1253 C CA . ALA A 1 166 ? 19.189 -4.909 -15.298 1.00 98.25 166 ALA A CA 1
ATOM 1254 C C . ALA A 1 166 ? 17.932 -5.126 -14.442 1.00 98.25 166 ALA A C 1
ATOM 1256 O O . ALA A 1 166 ? 17.008 -5.816 -14.880 1.00 98.25 166 ALA A O 1
ATOM 1257 N N . ASP A 1 167 ? 17.840 -4.479 -13.277 1.00 98.50 167 ASP A N 1
ATOM 1258 C CA . ASP A 1 167 ? 16.645 -4.506 -12.429 1.00 98.50 167 ASP A CA 1
ATOM 1259 C C . ASP A 1 167 ? 15.466 -3.831 -13.120 1.00 98.50 167 ASP A C 1
ATOM 1261 O O . ASP A 1 167 ? 14.393 -4.427 -13.219 1.00 98.50 167 ASP A O 1
ATOM 1265 N N . ARG A 1 168 ? 15.681 -2.639 -13.691 1.00 98.44 168 ARG A N 1
ATOM 1266 C CA . ARG A 1 168 ? 14.643 -1.909 -14.429 1.00 98.44 168 ARG A CA 1
ATOM 1267 C C . ARG A 1 168 ? 14.105 -2.724 -15.612 1.00 98.44 168 ARG A C 1
ATOM 1269 O O . ARG A 1 168 ? 12.893 -2.854 -15.780 1.00 98.44 168 ARG A O 1
ATOM 1276 N N . LYS A 1 169 ? 14.983 -3.339 -16.412 1.00 98.56 169 LYS A N 1
ATOM 1277 C CA . LYS A 1 169 ? 14.592 -4.221 -17.532 1.00 98.56 169 LYS A CA 1
ATOM 1278 C C . LYS A 1 169 ? 13.853 -5.469 -17.047 1.00 98.56 169 LYS A C 1
ATOM 1280 O O . LYS A 1 169 ? 12.857 -5.863 -17.657 1.00 98.56 169 LYS A O 1
ATOM 1285 N N . SER A 1 170 ? 14.314 -6.069 -15.950 1.00 98.69 170 SER A N 1
ATOM 1286 C CA . SER A 1 170 ? 13.666 -7.236 -15.340 1.00 98.69 170 SER A CA 1
ATOM 1287 C C . SER A 1 170 ? 12.261 -6.897 -14.843 1.00 98.69 170 SER A C 1
ATOM 1289 O O . SER A 1 170 ? 11.309 -7.647 -15.061 1.00 98.69 170 SER A O 1
ATOM 1291 N N . TYR A 1 171 ? 12.102 -5.726 -14.230 1.00 98.50 171 TYR A N 1
ATOM 1292 C CA . TYR A 1 171 ? 10.816 -5.262 -13.733 1.00 98.50 171 TYR A CA 1
ATOM 1293 C C . TYR A 1 171 ? 9.860 -4.885 -14.873 1.00 98.50 171 TYR A C 1
ATOM 1295 O O . TYR A 1 171 ? 8.676 -5.205 -14.809 1.00 98.50 171 TYR A O 1
ATOM 1303 N N . ALA A 1 172 ? 10.367 -4.317 -15.971 1.00 98.44 172 ALA A N 1
ATOM 1304 C CA . ALA A 1 172 ? 9.567 -4.066 -17.170 1.00 98.44 172 ALA A CA 1
ATOM 1305 C C . ALA A 1 172 ? 9.035 -5.375 -17.780 1.00 98.44 172 ALA A C 1
ATOM 1307 O O . ALA A 1 172 ? 7.906 -5.437 -18.265 1.00 98.44 172 ALA A O 1
ATOM 1308 N N . ALA A 1 173 ? 9.828 -6.454 -17.763 1.00 98.44 173 ALA A N 1
ATOM 1309 C CA . ALA A 1 173 ? 9.357 -7.778 -18.173 1.00 98.44 173 ALA A CA 1
ATOM 1310 C C . ALA A 1 173 ? 8.253 -8.305 -17.238 1.00 98.44 173 ALA A C 1
ATOM 1312 O O . ALA A 1 173 ? 7.260 -8.853 -17.715 1.00 98.44 173 ALA A O 1
ATOM 1313 N N . TRP A 1 174 ? 8.380 -8.073 -15.928 1.00 98.44 174 TRP A N 1
ATOM 1314 C CA . TRP A 1 174 ? 7.345 -8.405 -14.948 1.00 98.44 174 TRP A CA 1
ATOM 1315 C C . TRP A 1 174 ? 6.044 -7.626 -15.165 1.00 98.44 174 TRP A C 1
ATOM 1317 O O . TRP A 1 174 ? 4.976 -8.233 -15.212 1.00 98.44 174 TRP A O 1
ATOM 1327 N N . GLN A 1 175 ? 6.113 -6.310 -15.369 1.00 98.31 175 GLN A N 1
ATOM 1328 C CA . GLN A 1 175 ? 4.947 -5.486 -15.703 1.00 98.31 175 GLN A CA 1
ATOM 1329 C C . GLN A 1 175 ? 4.227 -6.027 -16.947 1.00 98.31 175 GLN A C 1
ATOM 1331 O O . GLN A 1 175 ? 3.020 -6.260 -16.902 1.00 98.31 175 GLN A O 1
ATOM 1336 N N . ARG A 1 176 ? 4.968 -6.352 -18.017 1.00 97.88 176 ARG A N 1
ATOM 1337 C CA . ARG A 1 176 ? 4.390 -6.974 -19.222 1.00 97.88 176 ARG A CA 1
ATOM 1338 C C . ARG A 1 176 ? 3.750 -8.331 -18.941 1.00 97.88 176 ARG A C 1
ATOM 1340 O O . ARG A 1 176 ? 2.627 -8.569 -19.371 1.00 97.88 176 ARG A O 1
ATOM 1347 N N . LYS A 1 177 ? 4.405 -9.200 -18.158 1.00 96.88 177 LYS A N 1
ATOM 1348 C CA . LYS A 1 177 ? 3.834 -10.490 -17.715 1.00 96.88 177 LYS A CA 1
ATOM 1349 C C . LYS A 1 177 ? 2.527 -10.301 -16.933 1.00 96.88 177 LYS A C 1
ATOM 1351 O O . LYS A 1 177 ? 1.659 -11.168 -16.954 1.00 96.88 177 LYS A O 1
ATOM 1356 N N . ARG A 1 178 ? 2.373 -9.168 -16.245 1.00 96.06 178 ARG A N 1
ATOM 1357 C CA . ARG A 1 178 ? 1.158 -8.782 -15.517 1.00 96.06 178 ARG A CA 1
ATOM 1358 C C . ARG A 1 178 ? 0.093 -8.101 -16.385 1.00 96.06 178 ARG A C 1
ATOM 1360 O O . ARG A 1 178 ? -0.938 -7.724 -15.839 1.00 96.06 178 ARG A O 1
ATOM 1367 N N . GLY A 1 179 ? 0.309 -7.989 -17.697 1.00 95.00 179 GLY A N 1
ATOM 1368 C CA . GLY A 1 179 ? -0.639 -7.414 -18.655 1.00 95.00 179 GLY A CA 1
ATOM 1369 C C . GLY A 1 179 ? -0.510 -5.902 -18.852 1.00 95.00 179 GLY A C 1
ATOM 1370 O O . GLY A 1 179 ? -1.304 -5.324 -19.586 1.00 95.00 179 GLY A O 1
ATOM 1371 N N . PHE A 1 180 ? 0.477 -5.253 -18.228 1.00 93.50 180 PHE A N 1
ATOM 1372 C CA . PHE A 1 180 ? 0.745 -3.832 -18.448 1.00 93.50 180 PHE A CA 1
ATOM 1373 C C . PHE A 1 180 ? 1.511 -3.622 -19.761 1.00 93.50 180 PHE A C 1
ATOM 1375 O O . PHE A 1 180 ? 2.303 -4.471 -20.180 1.00 93.50 180 PHE A O 1
ATOM 1382 N N . SER A 1 181 ? 1.301 -2.483 -20.418 1.00 91.62 181 SER A N 1
ATOM 1383 C CA . SER A 1 181 ? 1.950 -2.161 -21.693 1.00 91.62 181 SER A CA 1
ATOM 1384 C C . SER A 1 181 ? 2.248 -0.665 -21.814 1.00 91.62 181 SER A C 1
ATOM 1386 O O . SER A 1 181 ? 1.807 0.131 -20.989 1.00 91.62 181 SER A O 1
ATOM 1388 N N . GLY A 1 182 ? 3.040 -0.284 -22.822 1.00 90.62 182 GLY A N 1
ATOM 1389 C CA . GLY A 1 182 ? 3.412 1.113 -23.046 1.00 90.62 182 GLY A CA 1
ATOM 1390 C C . GLY A 1 182 ? 4.076 1.745 -21.820 1.00 90.62 182 GLY A C 1
ATOM 1391 O O . GLY A 1 182 ? 5.007 1.172 -21.250 1.00 90.62 182 GLY A O 1
ATOM 1392 N N . ALA A 1 183 ? 3.579 2.916 -21.421 1.00 89.69 183 ALA A N 1
ATOM 1393 C CA . ALA A 1 183 ? 4.084 3.668 -20.274 1.00 89.69 183 ALA A CA 1
ATOM 1394 C C . ALA A 1 183 ? 3.883 2.947 -18.929 1.00 89.69 183 ALA A C 1
ATOM 1396 O O . ALA A 1 183 ? 4.668 3.160 -18.013 1.00 89.69 183 ALA A O 1
ATOM 1397 N N . ASP A 1 184 ? 2.909 2.038 -18.819 1.00 84.00 184 ASP A N 1
ATOM 1398 C CA . ASP A 1 184 ? 2.670 1.290 -17.579 1.00 84.00 184 ASP A CA 1
ATOM 1399 C C . ASP A 1 184 ? 3.628 0.090 -17.401 1.00 84.00 184 ASP A C 1
ATOM 1401 O O . ASP A 1 184 ? 3.591 -0.611 -16.386 1.00 84.00 184 ASP A O 1
ATOM 1405 N N . ALA A 1 185 ? 4.492 -0.167 -18.392 1.00 94.88 185 ALA A N 1
ATOM 1406 C CA . ALA A 1 185 ? 5.534 -1.196 -18.376 1.00 94.88 185 ALA A CA 1
ATOM 1407 C C . ALA A 1 185 ? 6.950 -0.602 -18.548 1.00 94.88 185 ALA A C 1
ATOM 1409 O O . ALA A 1 185 ? 7.791 -1.131 -19.285 1.00 94.88 185 ALA A O 1
ATOM 1410 N N . ASP A 1 186 ? 7.195 0.521 -17.875 1.00 95.50 186 ASP A N 1
ATOM 1411 C CA . ASP A 1 186 ? 8.403 1.357 -17.932 1.00 95.50 186 ASP A CA 1
ATOM 1412 C C . ASP A 1 186 ? 9.610 0.847 -17.115 1.00 95.50 186 ASP A C 1
ATOM 1414 O O . ASP A 1 186 ? 10.709 1.420 -17.179 1.00 95.50 186 ASP A O 1
ATOM 1418 N N . GLY A 1 187 ? 9.416 -0.228 -16.352 1.00 97.31 187 GLY A N 1
ATOM 1419 C CA . GLY A 1 187 ? 10.395 -0.836 -15.460 1.00 97.31 187 GLY A CA 1
ATOM 1420 C C . GLY A 1 187 ? 10.518 -0.185 -14.087 1.00 97.31 187 GLY A C 1
ATOM 1421 O O . GLY A 1 187 ? 11.337 -0.642 -13.289 1.00 97.31 187 GLY A O 1
ATOM 1422 N N . TRP A 1 188 ? 9.734 0.851 -13.785 1.00 97.56 188 TRP A N 1
ATOM 1423 C CA . TRP A 1 188 ? 9.724 1.463 -12.463 1.00 97.56 188 TRP A CA 1
ATOM 1424 C C . TRP A 1 188 ? 8.717 0.756 -11.552 1.00 97.56 188 TRP A C 1
ATOM 1426 O O . TRP A 1 188 ? 7.541 0.633 -11.900 1.00 97.56 188 TRP A O 1
ATOM 1436 N N . PRO A 1 189 ? 9.135 0.287 -10.362 1.00 97.12 189 PRO A N 1
ATOM 1437 C CA . PRO A 1 189 ? 8.212 -0.382 -9.463 1.00 97.12 189 PRO A CA 1
ATOM 1438 C C . PRO A 1 189 ? 7.070 0.528 -9.007 1.00 97.12 189 PRO A C 1
ATOM 1440 O O . PRO A 1 189 ? 7.292 1.594 -8.435 1.00 97.12 189 PRO A O 1
ATOM 1443 N N . GLY A 1 190 ? 5.839 0.061 -9.216 1.00 91.25 190 GLY A N 1
ATOM 1444 C CA . GLY A 1 190 ? 4.617 0.639 -8.663 1.00 91.25 190 GLY A CA 1
ATOM 1445 C C . GLY A 1 190 ? 3.995 -0.277 -7.609 1.00 91.25 190 GLY A C 1
ATOM 1446 O O . GLY A 1 190 ? 4.231 -1.487 -7.604 1.00 91.25 190 GLY A O 1
ATOM 1447 N N . ARG A 1 191 ? 3.158 0.282 -6.723 1.00 88.62 191 ARG A N 1
ATOM 1448 C CA . ARG A 1 191 ? 2.533 -0.466 -5.613 1.00 88.62 191 ARG A CA 1
ATOM 1449 C C . ARG A 1 191 ? 1.800 -1.726 -6.084 1.00 88.62 191 ARG A C 1
ATOM 1451 O O . ARG A 1 191 ? 2.030 -2.800 -5.544 1.00 88.62 191 ARG A O 1
ATOM 1458 N N . THR A 1 192 ? 0.978 -1.612 -7.126 1.00 87.12 192 THR A N 1
ATOM 1459 C CA . THR A 1 192 ? 0.173 -2.728 -7.647 1.00 87.12 192 THR A CA 1
ATOM 1460 C C . THR A 1 192 ? 1.037 -3.907 -8.104 1.00 87.12 192 THR A C 1
ATOM 1462 O O . THR A 1 192 ? 0.771 -5.057 -7.757 1.00 87.12 192 THR A O 1
ATOM 1465 N N . THR A 1 193 ? 2.096 -3.640 -8.870 1.00 93.44 193 THR A N 1
ATOM 1466 C CA . THR A 1 193 ? 2.995 -4.682 -9.388 1.00 93.44 193 THR A CA 1
ATOM 1467 C C . THR A 1 193 ? 3.973 -5.177 -8.328 1.00 93.44 193 THR A C 1
ATOM 1469 O O . THR A 1 193 ? 4.407 -6.325 -8.402 1.00 93.44 193 THR A O 1
ATOM 1472 N N . TRP A 1 194 ? 4.289 -4.350 -7.327 1.00 94.88 194 TRP A N 1
ATOM 1473 C CA . TRP A 1 194 ? 5.104 -4.716 -6.172 1.00 94.88 194 TRP A CA 1
ATOM 1474 C C . TRP A 1 194 ? 4.392 -5.725 -5.273 1.00 94.88 194 TRP A C 1
ATOM 1476 O O . TRP A 1 194 ? 4.937 -6.792 -4.991 1.00 94.88 194 TRP A O 1
ATOM 1486 N N . ASP A 1 195 ? 3.148 -5.431 -4.890 1.00 87.62 195 ASP A N 1
ATOM 1487 C CA . ASP A 1 195 ? 2.345 -6.305 -4.032 1.00 87.62 195 ASP A CA 1
ATOM 1488 C C . ASP A 1 195 ? 2.098 -7.666 -4.709 1.00 87.62 195 ASP A C 1
ATOM 1490 O O . ASP A 1 195 ? 2.100 -8.712 -4.055 1.00 87.62 195 ASP A O 1
ATOM 1494 N N . ALA A 1 196 ? 1.965 -7.674 -6.041 1.00 90.38 196 ALA A N 1
ATOM 1495 C CA . ALA A 1 196 ? 1.854 -8.897 -6.830 1.00 90.38 196 ALA A CA 1
ATOM 1496 C C . ALA A 1 196 ? 3.159 -9.716 -6.880 1.00 90.38 196 ALA A C 1
ATOM 1498 O O . ALA A 1 196 ? 3.094 -10.943 -6.941 1.00 90.38 196 ALA A O 1
ATOM 1499 N N . LEU A 1 197 ? 4.329 -9.063 -6.851 1.00 95.19 197 LEU A N 1
ATOM 1500 C CA . LEU A 1 197 ? 5.639 -9.723 -6.952 1.00 95.19 197 LEU A CA 1
ATOM 1501 C C . LEU A 1 197 ? 6.008 -10.501 -5.678 1.00 95.19 197 LEU A C 1
ATOM 1503 O O . LEU A 1 197 ? 6.825 -11.424 -5.739 1.00 95.19 197 LEU A O 1
ATOM 1507 N N . LYS A 1 198 ? 5.394 -10.153 -4.534 1.00 93.88 198 LYS A N 1
ATOM 1508 C CA . LYS A 1 198 ? 5.583 -10.836 -3.241 1.00 93.88 198 LYS A CA 1
ATOM 1509 C C . LYS A 1 198 ? 7.063 -10.927 -2.843 1.00 93.88 198 LYS A C 1
ATOM 1511 O O . LYS A 1 198 ? 7.585 -12.002 -2.543 1.00 93.88 198 LYS A O 1
ATOM 1516 N N . VAL A 1 199 ? 7.751 -9.784 -2.868 1.00 95.06 199 VAL A N 1
ATOM 1517 C CA . VAL A 1 199 ? 9.163 -9.671 -2.468 1.00 95.06 199 VAL A CA 1
ATOM 1518 C C . VAL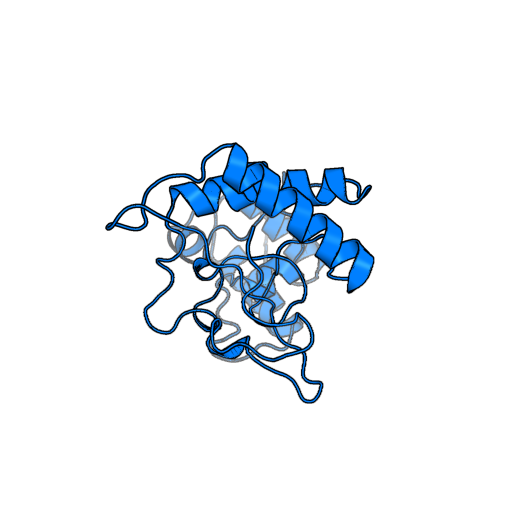 A 1 199 ? 9.298 -10.031 -0.986 1.00 95.06 199 VAL A C 1
ATOM 1520 O O . VAL A 1 199 ? 8.647 -9.374 -0.180 1.00 95.06 199 VAL A O 1
ATOM 1523 N N . PRO A 1 200 ? 10.094 -11.040 -0.588 1.00 89.81 200 PRO A N 1
ATOM 1524 C CA . PRO A 1 200 ? 10.266 -11.389 0.818 1.00 89.81 200 PRO A CA 1
ATOM 1525 C C . PRO A 1 200 ? 10.827 -10.228 1.637 1.00 89.81 200 PRO A C 1
ATOM 1527 O O . PRO A 1 200 ? 11.689 -9.479 1.175 1.00 89.81 200 PRO A O 1
ATOM 1530 N N . ARG A 1 201 ? 10.347 -10.104 2.872 1.00 79.56 201 ARG A N 1
ATOM 1531 C CA . ARG A 1 201 ? 10.985 -9.288 3.901 1.00 79.56 201 ARG A CA 1
ATOM 1532 C C . ARG A 1 201 ? 12.255 -10.044 4.306 1.00 79.56 201 ARG A C 1
ATOM 1534 O O . ARG A 1 201 ? 12.144 -11.171 4.781 1.00 79.56 201 ARG A O 1
ATOM 1541 N N . GLY A 1 202 ? 13.416 -9.489 3.951 1.00 61.97 202 GLY A N 1
ATOM 1542 C CA . GLY A 1 202 ? 14.728 -10.084 4.236 1.00 61.97 202 GLY A CA 1
ATOM 1543 C C . GLY A 1 202 ? 14.999 -10.253 5.722 1.00 61.97 202 GLY A C 1
ATOM 1544 O O . GLY A 1 202 ? 14.316 -9.573 6.523 1.00 61.97 202 GLY A O 1
#

Sequence (202 aa):
MFQYIGTQTRADANMHANQRGDGTGAVSVETASNLKHTDPWTSSQISALIKLGAWMHRTHGVPLRICRSATDPGFGTHRMFAAWSNGGTACPGDARQRQFRELVFPGIVKAAGGKPPKPSPYAEFPGAEFFKSSPRSPLITAMGRRLVAEGCGRYAEGPGPQWTDADRKSYAAWQRKRGFSGADADGWPGRTTWDALKVPRG